Protein AF-T0ZMN1-F1 (afdb_monomer_lite)

pLDDT: mean 83.77, std 23.9, range [29.59, 98.81]

Foldseek 3Di:
DQVVLQVVVVVDVDFFEDADPALVSDALSGAAYALEAAQQFPDVCRRPPRSVVNVVVCVVSNHHYQFEYEAEAPPSPPVCVVRNGPHHYLPNLVVLLVSLVVSVVVPRQEYEYEHHAPRCAWRDLVSLLSNLANDLHYYHTDHNDDDPVSVVSSVVSNDYDVPPDSPDPDDPDDPPPDPPPPDDDDDDDDDDDDDDDDDDDD

Structure (mmCIF, N/CA/C/O backbone):
data_AF-T0ZMN1-F1
#
_entry.id   AF-T0ZMN1-F1
#
loop_
_atom_site.group_P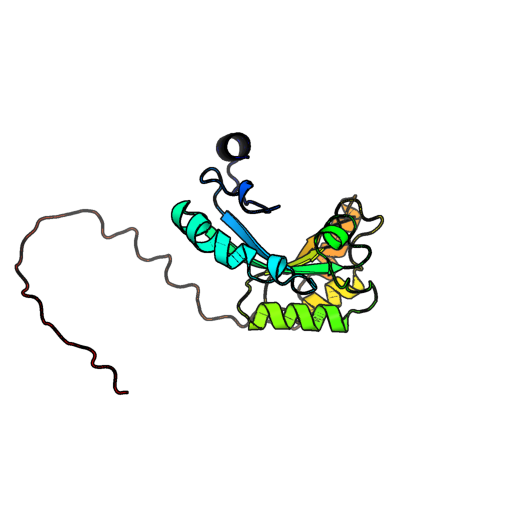DB
_atom_site.id
_atom_site.type_symbol
_atom_site.label_atom_id
_atom_site.label_alt_id
_atom_site.label_comp_id
_atom_site.label_asym_id
_atom_site.label_entity_id
_atom_site.label_seq_id
_atom_site.pdbx_PDB_ins_code
_atom_site.Cartn_x
_atom_site.Cartn_y
_atom_site.Cartn_z
_atom_site.occupancy
_atom_site.B_iso_or_equiv
_atom_site.auth_seq_id
_atom_site.auth_comp_id
_atom_site.auth_asym_id
_atom_site.auth_atom_id
_atom_site.pdbx_PDB_model_num
ATOM 1 N N . MET A 1 1 ? -3.762 19.218 9.896 1.00 72.75 1 MET A N 1
ATOM 2 C CA . MET A 1 1 ? -4.533 17.998 9.563 1.00 72.75 1 MET A CA 1
ATOM 3 C C . MET A 1 1 ? -5.954 18.007 10.117 1.00 72.75 1 MET A C 1
ATOM 5 O O . MET A 1 1 ? -6.873 17.927 9.317 1.00 72.75 1 MET A O 1
ATOM 9 N N . GLY A 1 2 ? -6.172 18.157 11.433 1.00 82.12 2 GLY A N 1
ATOM 10 C CA . GLY A 1 2 ? -7.527 18.085 12.010 1.00 82.12 2 GLY A CA 1
ATOM 11 C C . GLY A 1 2 ? -8.550 19.074 11.436 1.00 82.12 2 GLY A C 1
ATOM 12 O O . GLY A 1 2 ? -9.684 18.686 11.182 1.00 82.12 2 GLY A O 1
ATOM 13 N N . GLU A 1 3 ? -8.146 20.321 11.186 1.00 88.38 3 GLU A N 1
ATOM 14 C CA . GLU A 1 3 ? -9.045 21.329 10.609 1.00 88.38 3 GLU A CA 1
ATOM 15 C C . GLU A 1 3 ? -9.404 21.033 9.149 1.00 88.38 3 GLU A C 1
ATOM 17 O O . GLU A 1 3 ? -10.581 20.936 8.818 1.00 88.38 3 GLU A O 1
ATOM 22 N N . ALA A 1 4 ? -8.403 20.770 8.305 1.00 88.94 4 ALA A N 1
ATOM 23 C CA . ALA A 1 4 ? -8.624 20.399 6.907 1.00 88.94 4 ALA A CA 1
ATOM 24 C C . ALA A 1 4 ? -9.537 19.165 6.767 1.0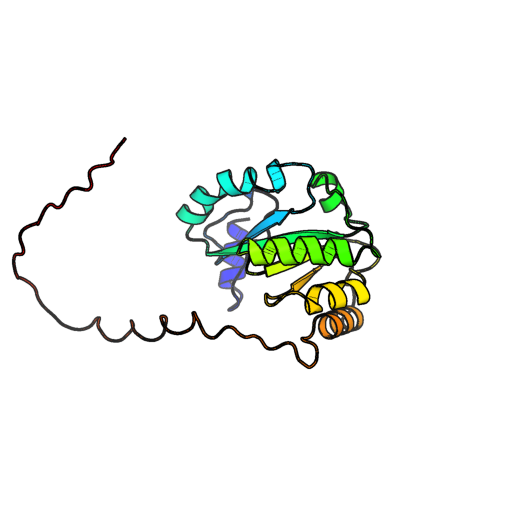0 88.94 4 ALA A C 1
ATOM 26 O O . ALA A 1 4 ? -10.461 19.167 5.958 1.00 88.94 4 ALA A O 1
ATOM 27 N N . ALA A 1 5 ? -9.338 18.133 7.598 1.00 87.75 5 ALA A N 1
ATOM 28 C CA . ALA A 1 5 ? -10.179 16.936 7.582 1.00 87.75 5 ALA A CA 1
ATOM 29 C C . ALA A 1 5 ? -11.651 17.248 7.907 1.00 87.75 5 ALA A C 1
ATOM 31 O O . ALA A 1 5 ? -12.545 16.731 7.236 1.00 87.75 5 ALA A O 1
ATOM 32 N N . ARG A 1 6 ? -11.907 18.124 8.893 1.00 88.50 6 ARG A N 1
ATOM 33 C CA . ARG A 1 6 ? -13.266 18.567 9.246 1.00 88.50 6 ARG A CA 1
ATOM 34 C C . ARG A 1 6 ? -13.918 19.368 8.127 1.00 88.50 6 ARG A C 1
ATOM 36 O O . ARG A 1 6 ? -15.082 19.128 7.829 1.00 88.50 6 ARG A O 1
ATOM 43 N N . GLN A 1 7 ? -13.173 20.279 7.506 1.00 93.00 7 GLN A N 1
ATOM 44 C CA . GLN A 1 7 ? -13.679 21.098 6.404 1.00 93.00 7 GLN A CA 1
ATOM 45 C C . GLN A 1 7 ? -14.053 20.237 5.194 1.00 93.00 7 GLN A C 1
ATOM 47 O O . GLN A 1 7 ? -15.159 20.367 4.681 1.00 93.00 7 GLN A O 1
ATOM 52 N N . ILE A 1 8 ? -13.193 19.290 4.800 1.00 92.06 8 ILE A N 1
ATOM 53 C CA . ILE A 1 8 ? -13.498 18.335 3.722 1.00 92.06 8 ILE A CA 1
ATOM 54 C C . ILE A 1 8 ? -14.741 17.518 4.078 1.00 92.06 8 ILE A C 1
ATOM 56 O O . ILE A 1 8 ? -15.672 17.442 3.284 1.00 92.06 8 ILE A O 1
ATOM 60 N N . ARG A 1 9 ? -14.793 16.958 5.291 1.00 87.94 9 ARG A N 1
ATOM 61 C CA . ARG A 1 9 ? -15.933 16.157 5.757 1.00 87.94 9 ARG A CA 1
ATOM 62 C C . ARG A 1 9 ? -17.254 16.932 5.751 1.00 87.94 9 ARG A C 1
ATOM 64 O O . ARG A 1 9 ? -18.295 16.334 5.513 1.00 87.94 9 ARG A O 1
ATOM 71 N N . ALA A 1 10 ? -17.226 18.231 6.040 1.00 90.75 10 ALA A N 1
ATOM 72 C CA . ALA A 1 10 ? -18.412 19.081 5.986 1.00 90.75 10 ALA A CA 1
ATOM 73 C C . ALA A 1 10 ? -18.810 19.453 4.546 1.00 90.75 10 ALA A C 1
ATOM 75 O O . ALA A 1 10 ? -19.980 19.726 4.292 1.00 90.75 10 ALA A O 1
ATOM 76 N N . ALA A 1 11 ? -17.851 19.468 3.617 1.00 94.62 11 ALA A N 1
ATOM 77 C CA . ALA A 1 11 ? -18.052 19.909 2.240 1.00 94.62 11 ALA A CA 1
ATOM 78 C C . ALA A 1 11 ? -18.493 18.794 1.278 1.00 94.62 11 ALA A C 1
ATOM 80 O O . ALA A 1 11 ? -19.103 19.096 0.253 1.00 94.62 11 ALA A O 1
ATOM 81 N N . VAL A 1 12 ? -18.188 17.522 1.567 1.00 93.12 12 VAL A N 1
ATOM 82 C CA . VAL A 1 12 ? -18.523 16.396 0.679 1.00 93.12 12 VAL A CA 1
ATOM 83 C C . VAL A 1 12 ? -19.288 15.287 1.408 1.00 93.12 12 VAL A C 1
ATOM 85 O O . VAL A 1 12 ? -18.995 14.998 2.565 1.00 93.12 12 VAL A O 1
ATOM 88 N N . PRO A 1 13 ? -20.228 14.595 0.735 1.00 93.25 13 PRO A N 1
ATOM 89 C CA . PRO A 1 13 ? -20.962 13.475 1.330 1.00 93.25 13 PRO A CA 1
ATOM 90 C C . PRO A 1 13 ? -20.130 12.182 1.414 1.00 93.25 13 PRO A C 1
ATOM 92 O O . PRO A 1 13 ? -20.600 11.176 1.944 1.00 93.25 13 PRO A O 1
ATOM 95 N N . LEU A 1 14 ? -18.914 12.177 0.854 1.00 95.06 14 LEU A N 1
ATOM 96 C CA . LEU A 1 14 ? -18.050 11.002 0.780 1.00 95.06 14 LEU A CA 1
ATOM 97 C C . LEU A 1 14 ? -17.254 10.786 2.081 1.00 95.06 14 LEU A C 1
ATOM 99 O O . LEU A 1 14 ? -16.851 11.755 2.731 1.00 95.06 14 LEU A O 1
ATOM 103 N N . PRO A 1 15 ? -16.944 9.528 2.448 1.00 94.00 15 PRO A N 1
ATOM 104 C CA . PRO A 1 15 ? -16.091 9.252 3.595 1.00 94.00 15 PRO A CA 1
ATOM 105 C C . PRO A 1 15 ? -14.666 9.793 3.410 1.00 94.00 15 PRO A C 1
ATOM 107 O O . PRO A 1 15 ? -13.930 9.368 2.526 1.00 94.00 15 PRO A O 1
ATOM 110 N N . THR A 1 16 ? -14.235 10.686 4.299 1.00 94.31 16 THR A N 1
ATOM 111 C CA . THR A 1 16 ? -12.821 11.067 4.438 1.00 94.31 16 THR A CA 1
ATOM 112 C C . THR A 1 16 ? -12.000 9.958 5.105 1.00 94.31 16 THR A C 1
ATOM 114 O O . THR A 1 16 ? -12.299 9.566 6.240 1.00 94.31 16 THR A O 1
ATOM 117 N N . ILE A 1 17 ? -10.938 9.506 4.434 1.00 95.62 17 ILE A N 1
ATOM 118 C CA . ILE A 1 17 ? -10.006 8.470 4.903 1.00 95.62 17 ILE A CA 1
ATOM 119 C C . ILE A 1 17 ? -8.604 9.078 5.024 1.00 95.62 17 ILE A C 1
ATOM 121 O O . ILE A 1 17 ? -8.134 9.748 4.107 1.00 95.62 17 ILE A O 1
ATOM 125 N N . ILE A 1 18 ? -7.923 8.845 6.146 1.00 95.56 18 ILE A N 1
ATOM 126 C CA . ILE A 1 18 ? -6.537 9.283 6.352 1.00 95.56 18 ILE A CA 1
ATOM 127 C C . ILE A 1 18 ? -5.584 8.308 5.647 1.00 95.56 18 ILE A C 1
ATOM 129 O O . ILE A 1 18 ? -5.594 7.116 5.957 1.00 95.56 18 ILE A O 1
ATOM 133 N N . PHE A 1 19 ? -4.725 8.828 4.766 1.00 94.50 19 PHE A N 1
ATOM 134 C CA . PHE A 1 19 ? -3.501 8.164 4.304 1.00 94.50 19 PHE A CA 1
ATOM 135 C C . PHE A 1 19 ? -2.334 8.672 5.172 1.00 94.50 19 PHE A C 1
ATOM 137 O O . PHE A 1 19 ? -1.930 9.827 5.024 1.00 94.50 19 PHE A O 1
ATOM 144 N N . PRO A 1 20 ? -1.877 7.897 6.173 1.00 89.00 20 PRO A N 1
ATOM 145 C CA . PRO A 1 20 ? -1.023 8.431 7.227 1.00 89.00 20 PRO A CA 1
ATOM 146 C C . PRO A 1 20 ? 0.449 8.528 6.813 1.00 89.00 20 PRO A C 1
ATOM 148 O O . PRO A 1 20 ? 1.053 7.547 6.396 1.00 89.00 20 PRO A O 1
ATOM 151 N N . GLU A 1 21 ? 1.060 9.683 7.077 1.00 75.12 21 GLU A N 1
ATOM 152 C CA . GLU A 1 21 ? 2.520 9.887 7.012 1.00 75.12 21 GLU A CA 1
ATOM 153 C C . GLU A 1 21 ? 3.214 9.619 8.368 1.00 75.12 21 GLU A C 1
ATOM 155 O O . GLU A 1 21 ? 4.436 9.649 8.483 1.00 75.12 21 GLU A O 1
ATOM 160 N N . GLY A 1 22 ? 2.433 9.374 9.427 1.00 72.50 22 GLY A N 1
ATOM 161 C CA . GLY A 1 22 ? 2.907 9.174 10.800 1.00 72.50 22 GLY A CA 1
ATOM 162 C C . GLY A 1 22 ? 1.822 9.462 11.842 1.00 72.50 22 GLY A C 1
ATOM 163 O O . GLY A 1 22 ? 0.713 9.883 11.506 1.00 72.50 22 GLY A O 1
ATOM 164 N N . SER A 1 23 ? 2.119 9.270 13.131 1.00 67.44 23 SER A N 1
ATOM 165 C CA . SER A 1 23 ? 1.132 9.412 14.221 1.00 67.44 23 SER A CA 1
ATOM 166 C C . SER A 1 23 ? 0.532 10.820 14.349 1.00 67.44 23 SER A C 1
ATOM 168 O O . SER A 1 23 ? -0.621 10.949 14.757 1.00 67.44 23 SER A O 1
ATOM 170 N N . GLY A 1 24 ? 1.265 11.866 13.951 1.00 76.25 24 GLY A N 1
ATOM 171 C CA . GLY A 1 24 ? 0.787 13.256 13.954 1.00 76.25 24 GLY A CA 1
ATOM 172 C C . GLY A 1 24 ? -0.323 13.559 12.937 1.00 76.25 24 GLY A C 1
ATOM 173 O O . GLY A 1 24 ? -0.963 14.604 13.023 1.00 76.25 24 GLY A O 1
ATOM 174 N N . SER A 1 25 ? -0.580 12.649 11.990 1.00 83.06 25 SER A N 1
ATOM 175 C CA . SER A 1 25 ? -1.651 12.792 10.992 1.00 83.06 25 SER A CA 1
ATOM 176 C C . SER A 1 25 ? -3.032 12.344 11.497 1.00 83.06 25 SER A C 1
ATOM 178 O O . SER A 1 25 ?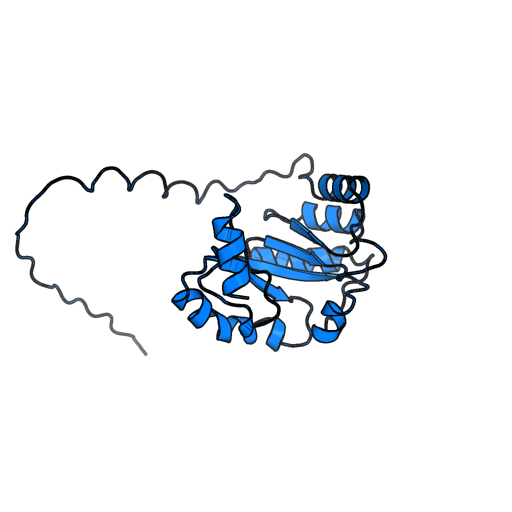 -4.045 12.657 10.871 1.00 83.06 25 SER A O 1
ATOM 180 N N . LEU A 1 26 ? -3.097 11.648 12.639 1.00 92.12 26 LEU A N 1
ATOM 181 C CA . LEU A 1 26 ? -4.339 11.092 13.177 1.00 92.12 26 LEU A CA 1
ATOM 182 C C . LEU A 1 26 ? -5.244 12.180 13.770 1.00 92.12 26 LEU A C 1
ATOM 184 O O . LEU A 1 26 ? -4.808 13.042 14.532 1.00 92.12 26 LEU A O 1
ATOM 188 N N . THR A 1 27 ? -6.537 12.120 13.458 1.00 93.00 27 THR A N 1
ATOM 189 C CA . THR A 1 27 ? -7.532 13.082 13.945 1.00 93.00 27 THR A CA 1
ATOM 190 C C . THR A 1 27 ? -8.923 12.459 13.996 1.00 93.00 27 THR A C 1
ATOM 192 O O . THR A 1 27 ? -9.254 11.638 13.152 1.00 93.00 27 THR A O 1
ATOM 195 N N . SER A 1 28 ? -9.768 12.888 14.936 1.00 92.44 28 SER A N 1
ATOM 196 C CA . SER A 1 28 ? -11.198 12.535 14.974 1.00 92.44 28 SER A CA 1
ATOM 197 C C . SER A 1 28 ? -12.035 13.239 13.892 1.00 92.44 28 SER A C 1
ATOM 199 O O . SER A 1 28 ? -13.241 13.029 13.803 1.00 92.44 28 SER A O 1
ATOM 201 N N . GLY A 1 29 ? -11.419 14.100 13.071 1.00 92.19 29 GLY A N 1
ATOM 202 C CA . GLY A 1 29 ? -12.082 14.781 11.956 1.00 92.19 29 GLY A CA 1
ATOM 203 C C . GLY A 1 29 ? -12.347 13.903 10.726 1.00 92.19 29 GLY A C 1
ATOM 204 O O . GLY A 1 29 ? -13.052 14.352 9.826 1.00 92.19 29 GLY A O 1
ATOM 205 N N . ALA A 1 30 ? -11.805 12.683 10.673 1.00 94.00 30 ALA A N 1
ATOM 206 C CA . ALA A 1 30 ? -11.979 11.734 9.570 1.00 94.00 30 ALA A CA 1
ATOM 207 C C . ALA A 1 30 ? -12.819 10.516 9.992 1.00 94.00 30 ALA A C 1
ATOM 209 O O . ALA A 1 30 ? -13.019 10.281 11.181 1.00 94.00 30 ALA A O 1
ATOM 210 N N . HIS A 1 31 ? -13.303 9.738 9.019 1.00 95.56 31 HIS A N 1
ATOM 211 C CA . HIS A 1 31 ? -14.103 8.534 9.281 1.00 95.56 31 HIS A CA 1
ATOM 212 C C . HIS A 1 31 ? -13.224 7.298 9.502 1.00 95.56 31 HIS A C 1
ATOM 214 O O . HIS A 1 31 ? -13.506 6.473 10.368 1.00 95.56 31 HIS A O 1
ATOM 220 N N . ALA A 1 32 ? -12.142 7.184 8.731 1.00 96.88 32 ALA A N 1
ATOM 221 C CA . ALA A 1 32 ? -11.281 6.011 8.728 1.00 96.88 32 ALA A CA 1
ATOM 222 C C . ALA A 1 32 ? -9.802 6.382 8.572 1.00 96.88 32 ALA A C 1
ATOM 224 O O . ALA A 1 32 ? -9.449 7.506 8.202 1.00 96.88 32 ALA A O 1
ATOM 225 N N . VAL A 1 33 ? -8.933 5.409 8.824 1.00 97.38 33 VAL A N 1
ATOM 226 C CA . VAL A 1 33 ? -7.498 5.475 8.549 1.00 97.38 33 VAL A CA 1
ATOM 227 C C . VAL A 1 33 ? -7.066 4.225 7.797 1.00 97.38 33 VAL A C 1
ATOM 229 O O . VAL A 1 33 ? -7.444 3.110 8.160 1.00 97.38 33 VAL A O 1
ATOM 232 N N . LEU A 1 34 ? -6.241 4.404 6.768 1.00 97.50 34 LEU A N 1
ATOM 233 C CA . LEU A 1 34 ? -5.517 3.301 6.149 1.00 97.50 34 LEU A CA 1
ATOM 234 C C . LEU A 1 34 ? -4.476 2.805 7.155 1.00 97.50 34 LEU A C 1
ATOM 236 O O . LEU A 1 34 ? -3.448 3.438 7.395 1.00 97.50 34 LEU A O 1
ATOM 240 N N . PHE A 1 35 ? -4.788 1.691 7.810 1.00 97.62 35 PHE A N 1
ATOM 241 C CA . PHE A 1 35 ? -3.966 1.091 8.850 1.00 97.62 35 PHE A CA 1
ATOM 242 C C . PHE A 1 35 ? -2.949 0.157 8.189 1.00 97.62 35 PHE A C 1
ATOM 244 O O . PHE A 1 35 ? -3.107 -1.064 8.157 1.00 97.62 35 PHE A O 1
ATOM 251 N N . MET A 1 36 ? -1.953 0.787 7.566 1.00 97.25 36 MET A N 1
ATOM 252 C CA . MET A 1 36 ? -1.030 0.149 6.630 1.00 97.25 36 MET A CA 1
ATOM 253 C C . MET A 1 36 ? 0.174 -0.487 7.327 1.00 97.25 36 MET A C 1
ATOM 255 O O . MET A 1 36 ? 0.673 0.040 8.323 1.00 97.25 36 MET A O 1
ATOM 259 N N . SER A 1 37 ? 0.692 -1.568 6.747 1.00 98.19 37 SER A N 1
ATOM 260 C CA . SER A 1 37 ? 2.012 -2.138 7.040 1.00 98.19 37 SER A CA 1
ATOM 261 C C . SER A 1 37 ? 2.861 -2.111 5.770 1.00 98.19 37 SER A C 1
ATOM 263 O O . SER A 1 37 ? 2.429 -2.651 4.753 1.00 98.19 37 SER A O 1
ATOM 265 N N . MET A 1 38 ? 4.039 -1.475 5.804 1.00 98.31 38 MET A N 1
ATOM 266 C CA . MET A 1 38 ? 4.968 -1.490 4.667 1.00 98.31 38 MET A CA 1
ATOM 267 C C . MET A 1 38 ? 5.729 -2.818 4.663 1.00 98.31 38 MET A C 1
ATOM 269 O O . MET A 1 38 ? 6.729 -2.967 5.364 1.00 98.31 38 MET A O 1
ATOM 273 N N . LEU A 1 39 ? 5.228 -3.795 3.911 1.00 98.62 39 LEU A N 1
ATOM 274 C CA . LEU A 1 39 ? 5.621 -5.202 4.052 1.00 98.62 39 LEU A CA 1
ATOM 275 C C . LEU A 1 39 ? 7.054 -5.484 3.594 1.00 98.62 39 LEU A C 1
ATOM 277 O O . LEU A 1 39 ? 7.706 -6.371 4.137 1.00 98.62 39 LEU A O 1
ATOM 281 N N . ASN A 1 40 ? 7.550 -4.714 2.627 1.00 98.50 40 ASN A N 1
ATOM 282 C CA . ASN A 1 40 ? 8.919 -4.806 2.130 1.00 98.50 40 ASN A CA 1
ATOM 283 C C . ASN A 1 40 ? 9.851 -3.742 2.730 1.00 98.50 40 ASN A C 1
ATOM 285 O O . ASN A 1 40 ? 10.883 -3.428 2.148 1.00 98.50 40 ASN A O 1
ATOM 289 N N . SER A 1 41 ? 9.515 -3.161 3.884 1.00 98.50 41 SER A N 1
ATOM 290 C CA . SER A 1 41 ? 10.445 -2.292 4.613 1.00 98.50 41 SER A CA 1
ATOM 291 C C . SER A 1 41 ? 11.485 -3.114 5.372 1.00 98.50 41 SER A C 1
ATOM 293 O O . SER A 1 41 ? 11.150 -4.085 6.051 1.00 98.50 41 SER A O 1
ATOM 295 N N . ARG A 1 42 ? 12.746 -2.670 5.352 1.00 98.25 42 ARG A N 1
ATOM 296 C CA . ARG A 1 42 ? 13.791 -3.187 6.255 1.00 98.25 42 ARG A CA 1
ATOM 297 C C . ARG A 1 42 ? 13.668 -2.629 7.677 1.00 98.25 42 ARG A C 1
ATOM 299 O O . ARG A 1 42 ? 14.298 -3.131 8.607 1.00 98.25 42 ARG A O 1
ATOM 306 N N . ASN A 1 43 ? 12.822 -1.620 7.870 1.00 97.44 43 ASN A N 1
ATOM 307 C CA . ASN A 1 43 ? 12.607 -0.958 9.141 1.00 97.44 43 ASN A CA 1
ATOM 308 C C . ASN A 1 43 ? 11.338 -1.491 9.826 1.00 97.44 43 ASN A C 1
ATOM 310 O O . ASN A 1 43 ? 10.208 -1.150 9.471 1.00 97.44 43 ASN A O 1
ATOM 314 N N . LEU A 1 44 ? 11.509 -2.262 10.908 1.00 97.75 44 LEU A N 1
ATOM 315 C CA . LEU A 1 44 ? 10.392 -2.768 11.727 1.00 97.75 44 LEU A CA 1
ATOM 316 C C . LEU A 1 44 ? 9.482 -1.656 12.290 1.00 97.75 44 LEU A C 1
ATOM 318 O O . LEU A 1 44 ? 8.335 -1.915 12.664 1.00 97.75 44 LEU A O 1
ATOM 322 N N . GLY A 1 45 ? 9.992 -0.423 12.360 1.00 96.06 45 GLY A N 1
ATOM 323 C CA . GLY A 1 45 ? 9.240 0.806 12.598 1.00 96.06 45 GLY A CA 1
ATOM 324 C C . GLY A 1 45 ? 8.027 0.952 11.687 1.00 96.06 45 GLY A C 1
ATOM 325 O O . GLY A 1 45 ? 6.947 1.282 12.175 1.00 96.06 45 GLY A O 1
ATOM 326 N N . LEU A 1 46 ? 8.202 0.664 10.400 1.00 96.06 46 LEU A N 1
ATOM 327 C CA . LEU A 1 46 ? 7.206 0.835 9.343 1.00 96.06 46 LEU A CA 1
ATOM 328 C C . LEU A 1 46 ? 6.458 -0.457 9.012 1.00 96.06 46 LEU A C 1
ATOM 330 O O . LEU A 1 46 ? 5.360 -0.402 8.459 1.00 96.06 46 LEU A O 1
ATOM 334 N N . VAL A 1 47 ? 7.008 -1.606 9.408 1.00 97.94 47 VAL A N 1
ATOM 335 C CA . VAL A 1 47 ? 6.307 -2.891 9.323 1.00 97.94 47 VAL A CA 1
ATOM 336 C C . VAL A 1 47 ? 5.236 -2.999 10.416 1.00 97.94 47 VAL A C 1
ATOM 338 O O . VAL A 1 47 ? 4.092 -3.331 10.112 1.00 97.94 47 VAL A O 1
ATOM 341 N N . ILE A 1 48 ? 5.569 -2.728 11.689 1.00 97.62 48 ILE A N 1
ATOM 342 C CA . ILE A 1 48 ? 4.621 -2.984 12.796 1.00 97.62 48 ILE A CA 1
ATOM 343 C C . ILE A 1 48 ? 4.742 -2.079 14.031 1.00 97.62 48 ILE A C 1
ATOM 345 O O . ILE A 1 48 ? 3.758 -1.875 14.748 1.00 97.62 48 ILE A O 1
ATOM 349 N N . ARG A 1 49 ? 5.923 -1.530 14.345 1.00 97.00 49 ARG A N 1
ATOM 350 C CA . ARG A 1 49 ? 6.119 -0.834 15.634 1.00 97.00 49 ARG A CA 1
ATOM 351 C C . ARG A 1 49 ? 5.359 0.494 15.701 1.00 97.00 49 ARG A C 1
ATOM 353 O O . ARG A 1 49 ? 4.830 0.829 16.762 1.00 97.00 49 ARG A O 1
ATOM 360 N N . THR A 1 50 ? 5.275 1.246 14.603 1.00 95.12 50 THR A N 1
ATOM 361 C CA . THR A 1 50 ? 4.497 2.500 14.557 1.00 95.12 50 THR A CA 1
ATOM 362 C C . THR A 1 50 ? 3.003 2.219 14.651 1.00 95.12 50 THR A C 1
ATOM 364 O O . THR A 1 50 ? 2.291 2.898 15.387 1.00 95.12 50 THR A O 1
ATOM 367 N N . GLN A 1 51 ? 2.540 1.164 13.989 1.00 96.00 51 GLN A N 1
ATOM 368 C CA . GLN A 1 51 ? 1.161 0.692 13.998 1.00 96.00 51 GLN A CA 1
ATOM 369 C C . GLN A 1 51 ? 0.747 0.298 15.417 1.00 96.00 51 GLN A C 1
ATOM 371 O O . GLN A 1 51 ? -0.275 0.769 15.915 1.00 96.00 51 GLN A O 1
ATOM 376 N N . ALA A 1 52 ? 1.583 -0.475 16.117 1.00 96.94 52 ALA A N 1
ATOM 377 C CA . ALA A 1 52 ? 1.353 -0.850 17.510 1.00 96.94 52 ALA A CA 1
ATOM 378 C C . ALA A 1 52 ? 1.225 0.378 18.432 1.00 96.94 52 ALA A C 1
ATOM 380 O O . ALA A 1 52 ? 0.345 0.421 19.291 1.00 96.94 52 ALA A O 1
ATOM 381 N N . ARG A 1 53 ? 2.056 1.411 18.224 1.00 94.94 53 ARG A N 1
ATOM 382 C CA . ARG A 1 53 ? 1.973 2.684 18.966 1.00 94.94 53 ARG A CA 1
ATOM 383 C C . ARG A 1 53 ? 0.727 3.499 18.602 1.00 94.94 53 ARG A C 1
ATOM 385 O O . ARG A 1 53 ? 0.151 4.153 19.469 1.00 94.94 53 ARG A O 1
ATOM 392 N N . ALA A 1 54 ? 0.307 3.467 17.339 1.00 95.06 54 ALA A N 1
ATOM 393 C CA . ALA A 1 54 ? -0.845 4.206 16.836 1.00 95.06 54 ALA A CA 1
ATOM 394 C C . ALA A 1 54 ? -2.187 3.558 17.214 1.00 95.06 54 ALA A C 1
ATOM 396 O O . ALA A 1 54 ? -3.161 4.277 17.424 1.00 95.06 54 ALA A O 1
ATOM 397 N N . ALA A 1 55 ? -2.260 2.230 17.351 1.00 96.75 55 ALA A N 1
ATOM 398 C CA . ALA A 1 55 ? -3.513 1.502 17.569 1.00 96.75 55 ALA A CA 1
ATOM 399 C C . ALA A 1 55 ? -4.355 2.018 18.761 1.00 96.75 55 ALA A C 1
ATOM 401 O O . ALA A 1 55 ? -5.555 2.247 18.578 1.00 96.75 55 ALA A O 1
ATOM 402 N N . PRO A 1 56 ? -3.788 2.300 19.957 1.00 96.62 56 PRO A N 1
ATOM 403 C CA . PRO A 1 56 ? -4.559 2.896 21.049 1.00 96.62 56 PRO A CA 1
ATOM 404 C C . PRO A 1 56 ? -5.099 4.291 20.713 1.00 96.62 56 PRO A C 1
ATOM 406 O O . PRO A 1 56 ? -6.191 4.643 21.150 1.00 96.62 56 PRO A O 1
ATOM 409 N N . VAL A 1 57 ? -4.349 5.090 19.944 1.00 95.75 57 VAL A N 1
ATOM 410 C CA . VAL A 1 57 ? -4.767 6.430 19.501 1.00 95.75 57 VAL A CA 1
ATOM 411 C C . VAL A 1 57 ? -5.926 6.317 18.514 1.00 95.75 57 VAL A C 1
ATOM 413 O O . VAL A 1 57 ? -6.953 6.950 18.728 1.00 95.75 57 VAL A O 1
ATOM 416 N N . VAL A 1 58 ? -5.796 5.464 17.492 1.00 96.56 58 VAL A N 1
ATOM 417 C CA . VAL A 1 58 ? -6.848 5.176 16.498 1.00 96.56 58 VAL A CA 1
ATOM 418 C C . VAL A 1 58 ? -8.148 4.777 17.196 1.00 96.56 58 VAL A C 1
ATOM 420 O O . VAL A 1 58 ? -9.194 5.368 16.935 1.00 96.56 58 VAL A O 1
ATOM 423 N N . ARG A 1 59 ? -8.065 3.860 18.171 1.00 96.81 59 ARG A N 1
ATOM 424 C CA . ARG A 1 59 ? -9.223 3.424 18.962 1.00 96.81 59 ARG A CA 1
ATOM 425 C C . ARG A 1 59 ? -9.847 4.557 19.779 1.00 96.81 59 ARG A C 1
ATOM 427 O O . ARG A 1 59 ? -11.066 4.672 19.800 1.00 96.81 59 ARG A O 1
ATOM 434 N N . ARG A 1 60 ? -9.040 5.388 20.451 1.00 97.06 60 ARG A N 1
ATOM 435 C CA . ARG A 1 60 ? -9.550 6.536 21.228 1.00 97.06 60 ARG A CA 1
ATOM 436 C C . ARG A 1 60 ? -10.216 7.592 20.349 1.00 97.06 60 ARG A C 1
ATOM 438 O O . ARG A 1 60 ? -11.168 8.219 20.793 1.00 97.06 60 ARG A O 1
ATOM 445 N N . LEU A 1 61 ? -9.711 7.795 19.134 1.00 95.75 61 LEU A N 1
ATOM 446 C CA . LEU A 1 61 ? -10.265 8.756 18.180 1.00 95.75 61 LEU A CA 1
ATOM 447 C C . LEU A 1 61 ? -11.526 8.247 17.468 1.00 95.75 61 LEU A C 1
ATOM 449 O O . LEU A 1 61 ? -12.157 9.030 16.765 1.00 95.75 61 LEU A O 1
ATOM 453 N N . GLY A 1 62 ? -11.893 6.971 17.638 1.00 96.44 62 GLY A N 1
ATOM 454 C CA . GLY A 1 62 ? -13.058 6.378 16.978 1.00 96.44 62 GLY A CA 1
ATOM 455 C C . GLY A 1 62 ? -12.893 6.213 15.465 1.00 96.44 62 GLY A C 1
ATOM 456 O O . GLY A 1 62 ? -13.889 6.135 14.756 1.00 96.44 62 GLY A O 1
ATOM 457 N N . LEU A 1 63 ? -11.651 6.179 14.971 1.00 96.94 63 LEU A N 1
ATOM 458 C CA . LEU A 1 63 ? -11.353 5.975 13.555 1.00 96.94 63 LEU A CA 1
ATOM 459 C C . LEU A 1 63 ? -11.557 4.506 13.172 1.00 96.94 63 LEU A C 1
ATOM 461 O O . LEU A 1 63 ? -11.039 3.624 13.860 1.00 96.94 63 LEU A O 1
ATOM 465 N N . GLU A 1 64 ? -12.237 4.237 12.054 1.00 97.88 64 GLU A N 1
ATOM 466 C CA . GLU A 1 64 ? -12.268 2.893 11.465 1.00 97.88 64 GLU A CA 1
ATOM 467 C C . GLU A 1 64 ? -10.874 2.532 10.912 1.00 97.88 64 GLU A C 1
ATOM 469 O O . GLU A 1 64 ? -10.368 3.228 10.026 1.00 97.88 64 GLU A O 1
ATOM 474 N N . PRO A 1 65 ? -10.223 1.457 11.393 1.00 97.81 65 PRO A N 1
ATOM 475 C CA . PRO A 1 65 ? -8.986 0.983 10.794 1.00 97.81 65 PRO A CA 1
ATOM 476 C C . PRO A 1 65 ? -9.284 0.140 9.546 1.00 97.81 65 PRO A C 1
ATOM 478 O O . PRO A 1 65 ? -9.966 -0.885 9.610 1.00 97.81 65 PRO A O 1
ATOM 481 N N . ILE A 1 66 ? -8.709 0.532 8.411 1.00 98.38 66 ILE A N 1
ATOM 482 C CA . ILE A 1 66 ? -8.730 -0.242 7.167 1.00 98.38 66 ILE A CA 1
ATOM 483 C C . ILE A 1 66 ? -7.389 -0.991 7.062 1.00 98.38 66 ILE A C 1
ATOM 485 O O . ILE A 1 66 ? -6.388 -0.363 6.715 1.00 98.38 66 ILE A O 1
ATOM 489 N N . PRO A 1 67 ? -7.321 -2.294 7.411 1.00 98.38 67 PRO A N 1
ATOM 490 C CA . PRO A 1 67 ? -6.062 -3.037 7.441 1.00 98.38 67 PRO A CA 1
ATOM 491 C C . PRO A 1 6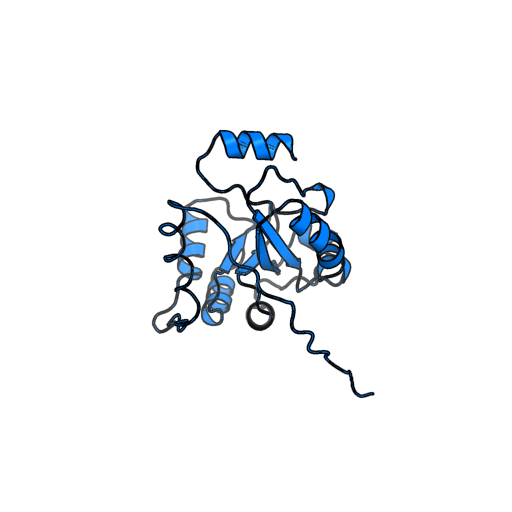7 ? -5.561 -3.295 6.018 1.00 98.38 67 PRO A C 1
ATOM 493 O O . PRO A 1 67 ? -6.285 -3.878 5.207 1.00 98.38 67 PRO A O 1
ATOM 496 N N . MET A 1 68 ? -4.332 -2.866 5.729 1.00 98.69 68 MET A N 1
ATOM 497 C CA . MET A 1 68 ? -3.800 -2.825 4.367 1.00 98.69 68 MET A CA 1
ATOM 498 C C . MET A 1 68 ? -2.323 -3.231 4.309 1.00 98.69 68 MET A C 1
ATOM 500 O O . MET A 1 68 ? -1.492 -2.692 5.042 1.00 98.69 68 MET A O 1
ATOM 504 N N . GLY A 1 69 ? -1.994 -4.138 3.392 1.00 98.75 69 GLY A N 1
ATOM 505 C CA . GLY A 1 69 ? -0.613 -4.412 3.003 1.00 98.75 69 GLY A CA 1
ATOM 506 C C . GLY A 1 69 ? -0.141 -3.351 2.020 1.00 98.75 69 GLY A C 1
ATOM 507 O O . GLY A 1 69 ? -0.792 -3.136 1.002 1.00 98.75 69 GLY A O 1
ATOM 508 N N . TYR A 1 70 ? 0.963 -2.674 2.319 1.00 98.56 70 TYR A N 1
ATOM 509 C CA . TYR A 1 70 ? 1.541 -1.625 1.482 1.00 98.56 70 TYR A CA 1
ATOM 510 C C . TYR A 1 70 ? 2.882 -2.106 0.930 1.00 98.56 70 TYR A C 1
ATOM 512 O O . TYR A 1 70 ? 3.792 -2.423 1.700 1.00 98.56 70 TYR A O 1
ATOM 520 N N . LEU A 1 71 ? 2.988 -2.206 -0.394 1.00 98.62 71 LEU A N 1
ATOM 521 C CA . LEU A 1 71 ? 4.159 -2.737 -1.081 1.00 98.62 71 LEU A CA 1
ATOM 522 C C . LEU A 1 71 ? 4.750 -1.679 -2.008 1.00 98.62 71 LEU A C 1
ATOM 524 O O . LEU A 1 71 ? 4.080 -1.209 -2.929 1.00 98.62 71 LEU A O 1
ATOM 528 N N . VAL A 1 72 ? 6.014 -1.326 -1.777 1.00 98.75 72 VAL A N 1
ATOM 529 C CA . VAL A 1 72 ? 6.706 -0.310 -2.577 1.00 98.75 72 VAL A CA 1
ATOM 530 C C . VAL A 1 72 ? 7.429 -0.968 -3.752 1.00 98.75 72 VAL A C 1
ATOM 532 O O . VAL A 1 72 ? 8.335 -1.785 -3.567 1.00 98.75 72 VAL A O 1
ATOM 535 N N . ILE A 1 73 ? 7.023 -0.590 -4.957 1.00 98.75 73 ILE A N 1
ATOM 536 C CA . ILE A 1 73 ? 7.537 -1.041 -6.248 1.00 98.75 73 ILE A CA 1
ATOM 537 C C . ILE A 1 73 ? 8.518 0.001 -6.784 1.00 98.75 73 ILE A C 1
ATOM 539 O O . ILE A 1 73 ? 8.285 1.206 -6.675 1.00 98.75 73 ILE A O 1
ATOM 543 N N . ALA A 1 74 ? 9.610 -0.446 -7.402 1.00 98.44 74 ALA A N 1
ATOM 544 C CA . ALA A 1 74 ? 10.583 0.443 -8.020 1.00 98.44 74 ALA A CA 1
ATOM 545 C C . ALA A 1 74 ? 9.917 1.393 -9.051 1.00 98.44 74 ALA A C 1
ATOM 547 O O . ALA A 1 74 ? 9.108 0.956 -9.883 1.00 98.44 74 ALA A O 1
ATOM 548 N N . PRO A 1 75 ? 10.265 2.694 -9.040 1.00 98.12 75 PRO A N 1
ATOM 549 C CA . PRO A 1 75 ? 11.409 3.292 -8.339 1.00 98.12 75 PRO A CA 1
ATOM 550 C C . PRO A 1 75 ? 11.168 3.649 -6.865 1.00 98.12 75 PRO A C 1
ATOM 552 O O . PRO A 1 75 ? 12.114 4.032 -6.187 1.00 98.12 75 PRO A O 1
ATOM 555 N N . GLY A 1 76 ? 9.935 3.564 -6.359 1.00 96.06 76 GLY A N 1
ATOM 556 C CA . GLY A 1 76 ? 9.567 3.821 -4.962 1.00 96.06 76 GLY A CA 1
ATOM 557 C C . GLY A 1 76 ? 9.668 5.281 -4.517 1.00 96.06 76 GLY A C 1
ATOM 558 O O . GLY A 1 76 ? 8.981 5.687 -3.582 1.00 96.06 76 GLY A O 1
ATOM 559 N N . MET A 1 77 ? 10.471 6.098 -5.203 1.00 97.94 77 MET A N 1
ATOM 560 C CA . MET A 1 77 ? 10.658 7.525 -4.943 1.00 97.94 77 MET A CA 1
ATOM 561 C C . MET A 1 77 ? 10.942 7.793 -3.451 1.00 97.94 77 MET A C 1
ATOM 563 O O . MET A 1 77 ? 11.505 6.961 -2.735 1.00 97.94 77 MET A O 1
ATOM 567 N N . ARG A 1 78 ? 10.506 8.954 -2.951 1.00 96.25 78 ARG A N 1
ATOM 568 C CA . ARG A 1 78 ? 10.712 9.370 -1.562 1.00 96.25 78 ARG A CA 1
ATOM 569 C C . ARG A 1 78 ? 10.161 8.375 -0.536 1.00 96.25 78 ARG A C 1
ATOM 571 O O . ARG A 1 78 ? 10.765 8.213 0.521 1.00 96.25 78 ARG A O 1
ATOM 578 N N . VAL A 1 79 ? 9.030 7.719 -0.818 1.00 95.25 79 VAL A N 1
ATOM 579 C CA . VAL A 1 79 ? 8.437 6.747 0.118 1.00 95.25 79 VAL A CA 1
ATOM 580 C C . VAL A 1 79 ? 9.283 5.480 0.226 1.00 95.25 79 VAL A C 1
ATOM 582 O O . VAL A 1 79 ? 9.407 4.945 1.322 1.00 95.25 79 VAL A O 1
ATOM 585 N N . GLY A 1 80 ? 9.939 5.050 -0.856 1.00 96.88 80 GLY A N 1
ATOM 586 C CA . GLY A 1 80 ? 10.921 3.966 -0.815 1.00 96.88 80 GLY A CA 1
ATOM 587 C C . GLY A 1 80 ? 12.154 4.321 0.017 1.00 96.88 80 GLY A C 1
ATOM 588 O O . GLY A 1 80 ? 12.595 3.519 0.838 1.00 96.88 80 GLY A O 1
ATOM 589 N N . GLU A 1 81 ? 12.664 5.546 -0.135 1.00 96.81 81 GLU A N 1
ATOM 590 C CA . GLU A 1 81 ? 13.832 6.037 0.609 1.00 96.81 81 GLU A CA 1
ATOM 591 C C . GLU A 1 81 ? 13.564 6.187 2.112 1.00 96.81 81 GLU A C 1
ATOM 593 O O . GLU A 1 81 ? 14.277 5.597 2.919 1.00 96.81 81 GLU A O 1
ATOM 598 N N . VAL A 1 82 ? 12.527 6.948 2.504 1.00 95.06 82 VAL A N 1
ATOM 599 C CA . VAL A 1 82 ? 12.109 7.070 3.922 1.00 95.06 82 VAL A CA 1
ATOM 600 C C . VAL A 1 82 ? 11.728 5.710 4.477 1.00 95.06 82 VAL A C 1
ATOM 602 O O . VAL A 1 82 ? 11.968 5.414 5.644 1.00 95.06 82 VAL A O 1
ATOM 605 N N . GLY A 1 83 ? 11.100 4.905 3.622 1.00 95.12 83 GLY A N 1
ATOM 606 C CA . GLY A 1 83 ? 10.592 3.591 3.942 1.00 95.12 83 GLY A CA 1
ATOM 607 C C . GLY A 1 83 ? 11.669 2.563 4.251 1.00 95.12 83 GLY A C 1
ATOM 608 O O . GLY A 1 83 ? 11.340 1.482 4.736 1.00 95.12 83 GLY A O 1
ATOM 609 N N . GLU A 1 84 ? 12.930 2.856 3.919 1.00 97.81 84 GLU A N 1
ATOM 610 C CA . GLU A 1 84 ? 14.005 1.866 3.834 1.00 97.81 84 GLU A CA 1
ATOM 611 C C . GLU A 1 84 ? 13.550 0.614 3.063 1.00 97.81 84 GLU A C 1
ATOM 613 O O . GLU A 1 84 ? 13.899 -0.522 3.410 1.00 97.81 84 GLU A O 1
ATOM 618 N N . ALA A 1 85 ? 12.725 0.826 2.033 1.00 98.06 85 ALA A N 1
ATOM 619 C CA . ALA A 1 85 ? 12.071 -0.242 1.306 1.00 98.06 85 ALA A CA 1
ATOM 620 C C . ALA A 1 85 ? 13.118 -1.074 0.565 1.00 98.06 85 ALA A C 1
ATOM 622 O O . ALA A 1 85 ? 13.959 -0.554 -0.170 1.00 98.06 85 ALA A O 1
ATOM 623 N N . ASP A 1 86 ? 13.053 -2.380 0.766 1.00 98.50 86 ASP A N 1
ATOM 624 C CA . ASP A 1 86 ? 13.625 -3.355 -0.141 1.00 98.50 86 ASP A CA 1
ATOM 625 C C . ASP A 1 86 ? 12.687 -3.440 -1.353 1.00 98.50 86 ASP A C 1
ATOM 627 O O . ASP A 1 86 ? 11.715 -4.200 -1.378 1.00 98.50 86 ASP A O 1
ATOM 631 N N . LEU A 1 87 ? 12.894 -2.512 -2.293 1.00 98.56 87 LEU A N 1
ATOM 632 C CA . LEU A 1 87 ? 12.000 -2.279 -3.423 1.00 98.56 87 LEU A CA 1
ATOM 633 C C . LEU A 1 87 ? 11.765 -3.572 -4.202 1.00 98.56 87 LEU A C 1
ATOM 635 O O . LEU A 1 87 ? 12.706 -4.289 -4.542 1.00 98.56 87 LEU A O 1
ATOM 639 N N . VAL A 1 88 ? 10.501 -3.827 -4.538 1.00 98.75 88 VAL A N 1
ATOM 640 C CA . VAL A 1 88 ? 10.170 -4.862 -5.516 1.00 98.75 88 VAL A CA 1
ATOM 641 C C . VAL A 1 88 ? 10.406 -4.284 -6.906 1.00 98.75 88 VAL A C 1
ATOM 643 O O . VAL A 1 88 ? 9.822 -3.268 -7.286 1.00 98.75 88 VAL A O 1
ATOM 646 N N . GLY A 1 89 ? 11.300 -4.906 -7.660 1.00 98.56 89 GLY A N 1
ATOM 647 C CA . GLY A 1 89 ? 11.605 -4.578 -9.040 1.00 98.56 89 GLY A CA 1
ATOM 648 C C . GLY A 1 89 ? 10.384 -4.738 -9.938 1.00 98.56 89 GLY A C 1
ATOM 649 O O . GLY A 1 89 ? 9.497 -5.552 -9.693 1.00 98.56 89 GLY A O 1
ATOM 650 N N . ARG A 1 90 ? 10.337 -3.948 -11.010 1.00 98.25 90 ARG A N 1
ATOM 651 C CA . ARG A 1 90 ? 9.163 -3.845 -11.893 1.00 98.25 90 ARG A CA 1
ATOM 652 C C . ARG A 1 90 ? 8.798 -5.158 -12.594 1.00 98.25 90 ARG A C 1
ATOM 654 O O . ARG A 1 90 ? 7.628 -5.356 -12.882 1.00 98.25 90 ARG A O 1
ATOM 661 N N . GLU A 1 91 ? 9.763 -6.054 -12.782 1.00 98.25 91 GLU A N 1
ATOM 662 C CA . GLU A 1 91 ? 9.561 -7.378 -13.390 1.00 98.25 91 GLU A CA 1
ATOM 663 C C . GLU A 1 9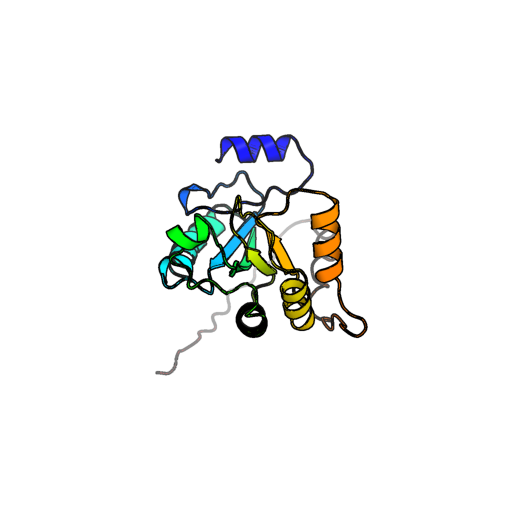1 ? 9.475 -8.513 -12.347 1.00 98.25 91 GLU A C 1
ATOM 665 O O . GLU A 1 91 ? 9.247 -9.669 -12.695 1.00 98.25 91 GLU A O 1
ATOM 670 N N . GLU A 1 92 ? 9.630 -8.215 -11.050 1.00 98.56 92 GLU A N 1
ATOM 671 C CA . GLU A 1 92 ? 9.597 -9.209 -9.963 1.00 98.56 92 GLU A CA 1
ATOM 672 C C . GLU A 1 92 ? 8.150 -9.557 -9.556 1.00 98.56 92 GLU A C 1
ATOM 674 O O . GLU A 1 92 ? 7.737 -9.403 -8.402 1.00 98.56 92 GLU A O 1
ATOM 679 N N . HIS A 1 93 ? 7.343 -10.013 -10.517 1.00 98.44 93 HIS A N 1
ATOM 680 C CA . HIS A 1 93 ? 5.913 -10.276 -10.316 1.00 98.44 93 HIS A CA 1
ATOM 681 C C . HIS A 1 93 ? 5.642 -11.321 -9.223 1.00 98.44 93 HIS A C 1
ATOM 683 O O . HIS A 1 93 ? 4.761 -11.114 -8.389 1.00 98.44 93 HIS A O 1
ATOM 689 N N . GLU A 1 94 ? 6.426 -12.400 -9.178 1.00 98.44 94 GLU A N 1
ATOM 690 C CA . GLU A 1 94 ? 6.274 -13.470 -8.180 1.00 98.44 94 GLU A CA 1
ATOM 691 C C . GLU A 1 94 ? 6.542 -12.969 -6.756 1.00 98.44 94 GLU A C 1
ATOM 693 O O . GLU A 1 94 ? 5.823 -13.308 -5.816 1.00 98.44 94 GLU A O 1
ATOM 698 N N . ARG A 1 95 ? 7.530 -12.080 -6.593 1.00 98.62 95 ARG A N 1
ATOM 699 C CA . ARG A 1 95 ? 7.830 -11.449 -5.303 1.00 98.62 95 ARG A CA 1
ATOM 700 C C . ARG A 1 95 ? 6.673 -10.563 -4.847 1.00 98.62 95 ARG A C 1
ATOM 702 O O . ARG A 1 95 ? 6.284 -10.619 -3.680 1.00 98.62 95 ARG A O 1
ATOM 709 N N . ALA A 1 96 ? 6.081 -9.790 -5.762 1.00 98.81 96 ALA A N 1
ATOM 710 C CA . ALA A 1 96 ? 4.894 -8.990 -5.466 1.00 98.81 96 ALA A CA 1
ATOM 711 C C . ALA A 1 96 ? 3.692 -9.864 -5.065 1.00 98.81 96 ALA A C 1
ATOM 713 O O . ALA A 1 96 ? 3.019 -9.562 -4.078 1.00 98.81 96 ALA A O 1
ATOM 714 N N . GLN A 1 97 ? 3.454 -10.969 -5.780 1.00 98.69 97 GLN A N 1
ATOM 715 C CA . GLN A 1 97 ? 2.413 -11.949 -5.447 1.00 98.69 97 GLN A CA 1
ATOM 716 C C . GLN A 1 97 ? 2.631 -12.568 -4.063 1.00 98.69 97 GLN A C 1
ATOM 718 O O . GLN A 1 97 ? 1.682 -12.656 -3.287 1.00 98.69 97 GLN A O 1
ATOM 723 N N . GLY A 1 98 ? 3.868 -12.943 -3.725 1.00 98.81 98 GLY A N 1
ATOM 724 C CA . GLY A 1 98 ? 4.210 -13.509 -2.420 1.00 98.81 98 GLY A CA 1
ATOM 725 C C . GLY A 1 98 ? 3.875 -12.565 -1.263 1.00 98.81 98 GLY A C 1
ATOM 726 O O . GLY A 1 98 ? 3.209 -12.968 -0.309 1.00 98.81 98 GLY A O 1
ATOM 727 N N . TYR A 1 99 ? 4.253 -11.287 -1.370 1.00 98.81 99 TYR A N 1
ATOM 728 C CA . TYR A 1 99 ? 3.881 -10.278 -0.372 1.00 98.81 99 TYR A CA 1
ATOM 729 C C . TYR A 1 99 ? 2.372 -10.047 -0.296 1.00 98.81 99 TYR A C 1
ATOM 731 O O . TYR A 1 99 ? 1.825 -9.907 0.798 1.00 98.81 99 TYR A O 1
ATOM 739 N N . ALA A 1 100 ? 1.700 -10.002 -1.444 1.00 98.75 100 ALA A N 1
ATOM 740 C CA . ALA A 1 100 ? 0.265 -9.776 -1.517 1.00 98.75 100 ALA A CA 1
ATOM 741 C C . ALA A 1 100 ? -0.524 -10.924 -0.859 1.00 98.75 100 ALA A C 1
ATOM 743 O O . ALA A 1 100 ? -1.391 -10.674 -0.022 1.00 98.75 100 ALA A O 1
ATOM 744 N N . LEU A 1 101 ? -0.168 -12.176 -1.161 1.00 98.75 101 LEU A N 1
ATOM 745 C CA . LEU A 1 101 ? -0.737 -13.363 -0.519 1.00 98.75 101 LEU A CA 1
ATOM 746 C C . LEU A 1 101 ? -0.456 -13.379 0.983 1.00 98.75 101 LEU A C 1
ATOM 748 O O . LEU A 1 101 ? -1.363 -13.639 1.768 1.00 98.75 101 LEU A O 1
ATOM 752 N N . ALA A 1 102 ? 0.771 -13.053 1.400 1.00 98.81 102 ALA A N 1
ATOM 753 C CA . ALA A 1 102 ? 1.099 -12.953 2.818 1.00 98.81 102 ALA A CA 1
ATOM 754 C C . ALA A 1 102 ? 0.221 -11.908 3.528 1.00 98.81 102 ALA A C 1
ATOM 756 O O . ALA A 1 102 ? -0.287 -12.177 4.614 1.00 98.81 102 ALA A O 1
ATOM 757 N N . ALA A 1 103 ? -0.011 -10.745 2.910 1.00 98.75 103 ALA A N 1
ATOM 758 C CA . ALA A 1 103 ? -0.905 -9.719 3.442 1.00 98.75 103 ALA A CA 1
ATOM 759 C C . ALA A 1 103 ? -2.330 -10.256 3.652 1.00 98.75 103 ALA A C 1
ATOM 761 O O . ALA A 1 103 ? -2.895 -10.104 4.738 1.00 98.75 103 ALA A O 1
ATOM 762 N N . GLU A 1 104 ? -2.891 -10.912 2.635 1.00 98.62 104 GLU A N 1
ATOM 763 C CA . GLU A 1 104 ? -4.232 -11.497 2.693 1.00 98.62 104 GLU A CA 1
ATOM 764 C C . GLU A 1 104 ? -4.331 -12.593 3.765 1.00 98.62 104 GLU A C 1
ATOM 766 O O . GLU A 1 104 ? -5.231 -12.554 4.605 1.00 98.62 104 GLU A O 1
ATOM 771 N N . MET A 1 105 ? -3.367 -13.517 3.816 1.00 98.69 105 MET A N 1
ATOM 772 C CA . MET A 1 105 ? -3.322 -14.597 4.812 1.00 98.69 105 MET A CA 1
ATOM 773 C C . MET A 1 105 ? -3.156 -14.079 6.248 1.00 98.69 105 MET A C 1
ATOM 775 O O . MET A 1 105 ? -3.649 -14.696 7.191 1.00 98.69 105 MET A O 1
ATOM 779 N N . LEU A 1 106 ? -2.508 -12.924 6.430 1.00 98.62 106 LEU A N 1
ATOM 780 C CA . LEU A 1 106 ? -2.414 -12.222 7.715 1.00 98.62 106 LEU A CA 1
ATOM 781 C C . LEU A 1 106 ? -3.694 -11.443 8.075 1.00 98.62 106 LEU A C 1
ATOM 783 O O . LEU A 1 106 ? -3.744 -10.784 9.116 1.00 98.62 106 LEU A O 1
ATOM 787 N N . GLY A 1 107 ? -4.734 -11.511 7.242 1.00 98.50 107 GLY A N 1
ATOM 788 C CA . GLY A 1 107 ? -6.033 -10.885 7.475 1.00 98.50 107 GLY A CA 1
ATOM 789 C C . GLY A 1 107 ? -6.119 -9.422 7.038 1.00 98.50 107 GLY A C 1
ATOM 790 O O . GLY A 1 107 ? -7.058 -8.721 7.430 1.00 98.50 107 GLY A O 1
ATOM 791 N N . MET A 1 108 ? -5.163 -8.925 6.245 1.00 98.69 108 MET A N 1
ATOM 792 C CA . MET A 1 108 ? -5.278 -7.594 5.647 1.00 98.69 108 MET A CA 1
ATOM 793 C C . MET A 1 108 ? -6.359 -7.621 4.569 1.00 98.69 108 MET A C 1
ATOM 795 O O . MET A 1 108 ? -6.355 -8.465 3.679 1.00 98.69 108 MET A O 1
ATOM 799 N N . ARG A 1 109 ? -7.302 -6.678 4.647 1.00 98.38 109 ARG A N 1
ATOM 800 C CA . ARG A 1 109 ? -8.474 -6.638 3.758 1.00 98.38 109 ARG A CA 1
ATOM 801 C C . ARG A 1 109 ? -8.203 -5.900 2.450 1.00 98.38 109 ARG A C 1
ATOM 803 O O . ARG A 1 109 ? -9.114 -5.778 1.644 1.00 98.38 109 ARG A O 1
ATOM 810 N N . PHE A 1 110 ? -6.999 -5.362 2.277 1.00 98.56 110 PHE A N 1
ATOM 811 C CA . PHE A 1 110 ? -6.570 -4.601 1.109 1.00 98.56 110 PHE A CA 1
ATOM 812 C C . PHE A 1 110 ? -5.074 -4.805 0.876 1.00 98.56 110 PHE A C 1
ATOM 814 O O . PHE A 1 110 ? -4.302 -4.910 1.832 1.00 98.56 110 PHE A O 1
ATOM 821 N N . VAL A 1 111 ? -4.663 -4.767 -0.389 1.00 98.75 111 VAL A N 1
ATOM 822 C CA . VAL A 1 111 ? -3.256 -4.670 -0.799 1.00 98.75 111 VAL A CA 1
ATOM 823 C C . VAL A 1 111 ? -3.081 -3.425 -1.659 1.00 98.75 111 VAL A C 1
ATOM 825 O O . VAL A 1 111 ? -3.948 -3.112 -2.471 1.00 98.75 111 VAL A O 1
ATOM 828 N N . TYR A 1 112 ? -1.975 -2.710 -1.485 1.00 98.69 112 TYR A N 1
ATOM 829 C CA . TYR A 1 112 ? -1.640 -1.499 -2.224 1.00 98.69 112 TYR A CA 1
ATOM 830 C C . TYR A 1 112 ? -0.258 -1.644 -2.864 1.00 98.69 112 TYR A C 1
ATOM 832 O O . TYR A 1 112 ? 0.728 -1.852 -2.157 1.00 98.69 112 TYR A O 1
ATOM 840 N N . LEU A 1 113 ? -0.186 -1.489 -4.188 1.00 98.75 113 LEU A N 1
ATOM 841 C CA . LEU A 1 113 ? 1.066 -1.404 -4.944 1.00 98.75 113 LEU A CA 1
ATOM 842 C C . LEU A 1 113 ? 1.416 0.065 -5.198 1.00 98.75 113 LEU A C 1
ATOM 844 O O . LEU A 1 113 ? 0.661 0.785 -5.851 1.00 98.75 113 LEU A O 1
ATOM 848 N N . GLU A 1 114 ? 2.558 0.504 -4.682 1.00 98.25 114 GLU A N 1
ATOM 849 C CA . GLU A 1 114 ? 3.016 1.892 -4.735 1.00 98.25 114 GLU A CA 1
ATOM 850 C C . GLU A 1 114 ? 4.269 2.026 -5.602 1.00 98.25 114 GLU A C 1
ATOM 852 O O . GLU A 1 114 ? 5.326 1.542 -5.213 1.00 98.25 114 GLU A O 1
ATOM 857 N N . ALA A 1 115 ? 4.202 2.744 -6.726 1.00 98.38 115 ALA A N 1
ATOM 858 C CA . ALA A 1 115 ? 5.397 3.082 -7.514 1.00 98.38 115 ALA A CA 1
ATOM 859 C C . ALA A 1 115 ? 6.186 4.288 -6.957 1.00 98.38 115 ALA A C 1
ATOM 861 O O . ALA A 1 115 ? 7.329 4.526 -7.353 1.00 98.38 115 ALA A O 1
ATOM 862 N N . GLY A 1 116 ? 5.574 5.058 -6.059 1.00 96.62 116 GLY A N 1
ATOM 863 C CA . GLY A 1 116 ? 6.083 6.286 -5.470 1.00 96.62 116 GLY A CA 1
ATOM 864 C C . GLY A 1 116 ? 5.404 7.528 -6.053 1.00 96.62 116 GLY A C 1
ATOM 865 O O . GLY A 1 116 ? 5.176 7.644 -7.264 1.00 96.62 116 GLY A O 1
ATOM 866 N N . SER A 1 117 ? 5.118 8.511 -5.195 1.00 93.75 117 SER A N 1
ATOM 867 C CA . SER A 1 117 ? 4.612 9.813 -5.642 1.00 93.75 117 SER A CA 1
ATOM 868 C C . SER A 1 117 ? 5.605 10.475 -6.600 1.00 93.75 117 SER A C 1
ATOM 870 O O . SER A 1 117 ? 6.804 10.543 -6.327 1.00 93.75 117 SER A O 1
ATOM 872 N N . GLY A 1 118 ? 5.105 10.933 -7.748 1.00 93.94 118 GLY A N 1
ATOM 873 C CA . GLY A 1 118 ? 5.929 11.517 -8.805 1.00 93.94 118 GLY A CA 1
ATOM 874 C C . GLY A 1 118 ? 6.710 10.511 -9.659 1.00 93.94 118 GLY A C 1
ATOM 875 O O . GLY A 1 118 ? 7.418 10.951 -10.563 1.00 93.94 118 GLY A O 1
ATOM 876 N N . ALA A 1 119 ? 6.561 9.194 -9.450 1.00 97.25 119 ALA A N 1
ATOM 877 C CA . ALA A 1 119 ? 7.233 8.180 -10.267 1.00 97.25 119 ALA A CA 1
ATOM 878 C C . ALA A 1 119 ? 7.020 8.428 -11.775 1.00 97.25 119 ALA A C 1
ATOM 880 O O . ALA A 1 119 ? 5.928 8.834 -12.182 1.00 97.25 119 ALA A O 1
ATOM 881 N N . PRO A 1 120 ? 8.028 8.212 -12.637 1.00 96.69 120 PRO A N 1
ATOM 882 C CA . PRO A 1 120 ? 7.930 8.493 -14.071 1.00 96.69 120 PRO A CA 1
ATOM 883 C C . PRO A 1 120 ? 6.918 7.589 -14.785 1.00 96.69 120 PRO A C 1
ATOM 885 O O . PRO A 1 120 ? 6.359 7.991 -15.797 1.00 96.69 120 PRO A O 1
ATOM 888 N N . ALA A 1 121 ? 6.639 6.409 -14.230 1.00 96.81 121 ALA A N 1
ATOM 889 C CA . ALA A 1 121 ? 5.652 5.467 -14.734 1.00 96.81 121 ALA A CA 1
ATOM 890 C C . ALA A 1 121 ? 4.920 4.787 -13.565 1.00 96.81 121 ALA A C 1
ATOM 892 O O . ALA A 1 121 ? 5.525 4.607 -12.501 1.00 96.81 121 ALA A O 1
ATOM 893 N N . PRO A 1 122 ? 3.657 4.370 -13.754 1.00 98.00 122 PRO A N 1
ATOM 894 C CA . PRO A 1 122 ? 2.939 3.593 -12.754 1.00 98.00 122 PRO A CA 1
ATOM 895 C C . PRO A 1 122 ? 3.513 2.179 -12.604 1.00 98.00 122 PRO A C 1
ATOM 897 O O . PRO A 1 122 ? 4.432 1.771 -13.327 1.00 98.00 122 PRO A O 1
ATOM 900 N N . VAL A 1 123 ? 2.965 1.417 -11.657 1.00 98.25 123 VAL A N 1
ATOM 901 C CA . VAL A 1 123 ? 3.212 -0.029 -11.542 1.00 98.25 123 VAL A CA 1
ATOM 902 C C . VAL A 1 123 ? 2.874 -0.712 -12.881 1.00 98.25 123 VAL A C 1
ATOM 904 O O . VAL A 1 123 ? 1.851 -0.368 -13.477 1.00 98.25 123 VAL A O 1
ATOM 907 N N . PRO A 1 124 ? 3.699 -1.648 -13.392 1.00 98.31 124 PRO A N 1
ATOM 908 C CA . PRO A 1 124 ? 3.416 -2.331 -14.654 1.00 98.31 124 PRO A CA 1
ATOM 909 C C . PRO A 1 124 ? 2.072 -3.063 -14.643 1.00 98.31 124 PRO A C 1
ATOM 911 O O . PRO A 1 124 ? 1.748 -3.771 -13.690 1.00 98.31 124 PRO A O 1
ATOM 914 N N . GLU A 1 125 ? 1.317 -2.969 -15.739 1.00 98.38 125 GLU A N 1
ATOM 915 C CA . GLU A 1 125 ? 0.036 -3.676 -15.898 1.00 98.38 125 GLU A CA 1
ATOM 916 C C . GLU A 1 125 ? 0.187 -5.197 -15.733 1.00 98.38 125 GLU A C 1
ATOM 918 O O . GLU A 1 125 ? -0.693 -5.852 -15.175 1.00 98.38 125 GLU A O 1
ATOM 923 N N . ALA A 1 126 ? 1.318 -5.756 -16.177 1.00 98.12 126 ALA A N 1
ATOM 924 C CA . ALA A 1 126 ? 1.637 -7.171 -16.008 1.00 98.12 126 ALA A CA 1
ATOM 925 C C . ALA A 1 126 ? 1.736 -7.562 -14.524 1.00 98.12 126 ALA A C 1
ATOM 927 O O . ALA A 1 126 ? 1.128 -8.553 -14.118 1.00 98.12 126 ALA A O 1
ATOM 928 N N . MET A 1 127 ? 2.404 -6.745 -13.701 1.00 98.62 127 MET A N 1
ATOM 929 C CA . MET A 1 127 ? 2.469 -6.944 -12.252 1.00 98.62 127 MET A CA 1
ATOM 930 C C . MET A 1 127 ? 1.086 -6.821 -11.607 1.00 98.62 127 MET A C 1
ATOM 932 O O . MET A 1 127 ? 0.712 -7.673 -10.804 1.00 98.62 127 MET A O 1
ATOM 936 N N . VAL A 1 128 ? 0.305 -5.798 -11.975 1.00 98.62 128 VAL A N 1
ATOM 937 C CA . VAL A 1 128 ? -1.061 -5.611 -11.450 1.00 98.62 128 VAL A CA 1
ATOM 938 C C . VAL A 1 128 ? -1.925 -6.839 -11.739 1.00 98.62 128 VAL A C 1
ATOM 940 O O . VAL A 1 128 ? -2.583 -7.351 -10.833 1.00 98.62 128 VAL A O 1
ATOM 943 N N . ARG A 1 129 ? -1.873 -7.360 -12.970 1.00 98.31 129 ARG A N 1
ATOM 944 C CA . ARG A 1 129 ? -2.596 -8.573 -13.372 1.00 98.31 129 ARG A CA 1
ATOM 945 C C . ARG A 1 129 ? -2.122 -9.806 -12.607 1.00 98.31 129 ARG A C 1
ATOM 947 O O . ARG A 1 129 ? -2.949 -10.583 -12.135 1.00 98.31 129 ARG A O 1
ATOM 954 N N . ALA A 1 130 ? -0.808 -9.970 -12.454 1.00 98.19 130 ALA A N 1
ATOM 955 C CA . ALA A 1 130 ? -0.228 -11.092 -11.723 1.00 98.19 130 ALA A CA 1
ATOM 956 C C . ALA A 1 130 ? -0.696 -11.090 -10.259 1.00 98.19 130 ALA A C 1
ATOM 958 O O . ALA A 1 130 ? -1.202 -12.099 -9.767 1.00 98.19 130 ALA A O 1
ATOM 959 N N . VAL A 1 131 ? -0.625 -9.943 -9.581 1.00 98.38 131 VAL A N 1
ATOM 960 C CA . VAL A 1 131 ? -1.076 -9.797 -8.190 1.00 98.38 131 VAL A CA 1
ATOM 961 C C . VAL A 1 131 ? -2.591 -9.987 -8.066 1.00 98.38 131 VAL A C 1
ATOM 963 O O . VAL A 1 131 ? -3.046 -10.723 -7.195 1.00 98.38 131 VAL A O 1
ATOM 966 N N . ARG A 1 132 ? -3.399 -9.403 -8.959 1.00 97.81 132 ARG A N 1
ATOM 967 C CA . ARG A 1 132 ? -4.859 -9.596 -8.944 1.00 97.81 132 ARG A CA 1
ATOM 968 C C . ARG A 1 132 ? -5.267 -11.057 -9.130 1.00 97.81 132 ARG A C 1
ATOM 970 O O . ARG A 1 132 ? -6.277 -11.463 -8.566 1.00 97.81 132 ARG A O 1
ATOM 977 N N . SER A 1 133 ? -4.512 -11.833 -9.908 1.00 97.06 133 SER A N 1
ATOM 978 C CA . SER A 1 133 ? -4.842 -13.240 -10.174 1.00 97.06 133 SER A CA 1
ATOM 979 C C . SER A 1 133 ? -4.761 -14.147 -8.941 1.00 97.06 133 SER A C 1
ATOM 981 O O . SER A 1 133 ? -5.374 -15.211 -8.952 1.00 97.06 133 SER A O 1
ATOM 983 N N . VAL A 1 134 ? -4.043 -13.727 -7.890 1.00 97.00 134 VAL A N 1
ATOM 984 C CA . VAL A 1 134 ? -3.840 -14.519 -6.663 1.00 97.00 134 VAL A CA 1
ATOM 985 C C . VAL A 1 134 ? -4.584 -13.976 -5.443 1.00 97.00 134 VAL A C 1
ATOM 987 O O . VAL A 1 134 ? -4.729 -14.695 -4.461 1.00 97.00 134 VAL A O 1
ATOM 990 N N . LEU A 1 135 ? -5.030 -12.719 -5.481 1.00 96.75 135 LEU A N 1
ATOM 991 C CA . LEU A 1 135 ? -5.716 -12.075 -4.361 1.00 96.75 135 LEU A CA 1
ATOM 992 C C . LEU A 1 135 ? -7.217 -12.273 -4.442 1.00 96.75 135 LEU A C 1
ATOM 994 O O . LEU A 1 135 ? -7.779 -12.032 -5.503 1.00 96.75 135 LEU A O 1
ATOM 998 N N . THR A 1 136 ? -7.890 -12.517 -3.319 1.00 96.94 136 THR A N 1
ATOM 999 C CA . THR A 1 136 ? -9.352 -12.362 -3.231 1.00 96.94 136 THR A CA 1
ATOM 1000 C C . THR A 1 136 ? -9.759 -10.978 -2.721 1.00 96.94 136 THR A C 1
ATOM 1002 O O . THR A 1 136 ? -10.809 -10.456 -3.106 1.00 96.94 136 THR A O 1
ATOM 1005 N N . VAL A 1 137 ? -8.889 -10.314 -1.954 1.00 97.31 137 VAL A N 1
ATOM 1006 C CA . VAL A 1 137 ? -9.123 -8.962 -1.420 1.00 97.31 137 VAL A CA 1
ATOM 1007 C C . VAL A 1 137 ? -8.916 -7.861 -2.474 1.00 97.31 137 VAL A C 1
ATOM 1009 O O . VAL A 1 137 ? -8.235 -8.084 -3.478 1.00 97.31 137 VAL A O 1
ATOM 1012 N N . PRO A 1 138 ? -9.496 -6.657 -2.310 1.00 97.81 138 PRO A N 1
ATOM 1013 C CA . PRO A 1 138 ? -9.261 -5.538 -3.221 1.00 97.81 138 PRO A CA 1
ATOM 1014 C C . PRO A 1 138 ? -7.781 -5.139 -3.348 1.00 97.81 138 PRO A C 1
ATOM 1016 O O . PRO A 1 138 ? -7.046 -5.069 -2.360 1.00 97.81 138 PRO A O 1
ATOM 1019 N N . LEU A 1 139 ? -7.384 -4.816 -4.583 1.00 98.44 139 LEU A N 1
ATOM 1020 C CA . LEU A 1 139 ? -6.058 -4.320 -4.947 1.00 98.44 139 LEU A CA 1
ATOM 1021 C C . LEU A 1 139 ? -6.142 -2.826 -5.280 1.00 98.44 139 LEU A C 1
ATOM 1023 O O . LEU A 1 139 ? -6.955 -2.420 -6.108 1.00 98.44 139 LEU A O 1
ATOM 1027 N N . VAL A 1 140 ? -5.291 -2.023 -4.653 1.00 98.25 140 VAL A N 1
ATOM 1028 C CA . VAL A 1 140 ? -5.125 -0.591 -4.916 1.00 98.25 140 VAL A CA 1
ATOM 1029 C C . VAL A 1 140 ? -3.780 -0.373 -5.605 1.00 98.25 140 VAL A C 1
ATOM 1031 O O . VAL A 1 140 ? -2.798 -1.039 -5.283 1.00 98.25 140 VAL A O 1
ATOM 1034 N N . VAL A 1 141 ? -3.726 0.551 -6.563 1.00 98.31 141 VAL A N 1
ATOM 1035 C CA . VAL A 1 141 ? -2.501 0.889 -7.297 1.00 98.31 141 VAL A CA 1
ATOM 1036 C C . VAL A 1 141 ? -2.307 2.399 -7.274 1.00 98.31 141 VAL A C 1
ATOM 1038 O O . VAL A 1 141 ? -3.242 3.146 -7.564 1.00 98.31 141 VAL A O 1
ATOM 1041 N N . GLY A 1 142 ? -1.096 2.839 -6.942 1.00 97.00 142 GLY A N 1
ATOM 1042 C CA . GLY A 1 142 ? -0.728 4.248 -6.884 1.00 97.00 142 GLY A CA 1
ATOM 1043 C C . GLY A 1 142 ? 0.698 4.527 -7.343 1.00 97.00 142 GLY A C 1
ATOM 1044 O O . GLY A 1 142 ? 1.500 3.621 -7.577 1.00 97.00 142 GLY A O 1
ATOM 1045 N N . GLY A 1 143 ? 0.991 5.819 -7.482 1.00 96.56 143 GLY A N 1
ATOM 1046 C CA . GLY A 1 143 ? 2.263 6.324 -7.991 1.00 96.56 143 GLY A CA 1
ATOM 1047 C C . GLY A 1 143 ? 2.305 6.380 -9.520 1.00 96.56 143 GLY A C 1
ATOM 1048 O O . GLY A 1 143 ? 1.923 5.442 -10.211 1.00 96.56 143 GLY A O 1
ATOM 1049 N N . GLY A 1 144 ? 2.748 7.514 -10.065 1.00 96.00 144 GLY A N 1
ATOM 1050 C CA . GLY A 1 144 ? 3.030 7.688 -11.496 1.00 96.00 144 GLY A CA 1
ATOM 1051 C C . GLY A 1 144 ? 1.846 7.694 -12.476 1.00 96.00 144 GLY A C 1
ATOM 1052 O O . GLY A 1 144 ? 2.088 7.844 -13.669 1.00 96.00 144 GLY A O 1
ATOM 1053 N N . ILE A 1 145 ? 0.595 7.582 -12.015 1.00 97.06 145 ILE A N 1
ATOM 1054 C CA . ILE A 1 145 ? -0.614 7.658 -12.860 1.00 97.06 145 ILE A CA 1
ATOM 1055 C C . ILE A 1 145 ? -0.933 9.131 -13.152 1.00 97.06 145 ILE A C 1
ATOM 1057 O O . ILE A 1 145 ? -1.218 9.887 -12.223 1.00 97.06 145 ILE A O 1
ATOM 1061 N N . ARG A 1 146 ? -0.886 9.556 -14.421 1.00 96.56 146 ARG A N 1
ATOM 1062 C CA . ARG A 1 146 ? -1.044 10.972 -14.817 1.00 96.56 146 ARG A CA 1
ATOM 1063 C C . ARG A 1 146 ? -2.224 11.234 -15.742 1.00 96.56 146 ARG A C 1
ATOM 1065 O O . ARG A 1 146 ? -2.559 12.391 -15.984 1.00 96.56 146 ARG A O 1
ATOM 1072 N N . SER A 1 147 ? -2.852 10.191 -16.268 1.00 96.75 147 SER A N 1
ATOM 1073 C CA . SER A 1 147 ? -3.914 10.331 -17.256 1.00 96.75 147 SER A CA 1
ATOM 1074 C C . SER A 1 147 ? -5.046 9.323 -17.053 1.00 96.75 147 SER A C 1
ATOM 1076 O O . SER A 1 147 ? -4.854 8.222 -16.533 1.00 96.75 147 SER A O 1
ATOM 1078 N N . GLY A 1 148 ? -6.248 9.695 -17.504 1.00 97.19 148 GLY A N 1
ATOM 1079 C CA . GLY A 1 148 ? -7.412 8.805 -17.517 1.00 97.19 148 GLY A CA 1
ATOM 1080 C C . GLY A 1 148 ? -7.167 7.487 -18.270 1.00 97.19 148 GLY A C 1
ATOM 1081 O O . GLY A 1 148 ? -7.510 6.435 -17.735 1.00 97.19 148 GLY A O 1
ATOM 1082 N N . PRO A 1 149 ? -6.529 7.495 -19.459 1.00 97.62 149 PRO A N 1
ATOM 1083 C CA . PRO A 1 149 ? -6.163 6.267 -20.162 1.00 97.62 149 PRO A CA 1
ATOM 1084 C C . PRO A 1 149 ? -5.235 5.337 -19.369 1.00 97.62 149 PRO A C 1
ATOM 1086 O O . PRO A 1 149 ? -5.453 4.129 -19.378 1.00 97.62 149 PRO A O 1
ATOM 1089 N N . GLU A 1 150 ? -4.232 5.863 -18.656 1.00 96.81 150 GLU A N 1
ATOM 1090 C CA . GLU A 1 150 ? -3.373 5.039 -17.787 1.00 96.81 150 GLU A CA 1
ATOM 1091 C C . GLU A 1 150 ? -4.172 4.416 -16.642 1.00 96.81 150 GLU A C 1
ATOM 1093 O O . GLU A 1 150 ? -4.063 3.215 -16.393 1.00 96.81 150 GLU A O 1
ATOM 1098 N N . ALA A 1 151 ? -5.025 5.207 -15.985 1.00 97.19 151 ALA A N 1
ATOM 1099 C CA . ALA A 1 151 ? -5.904 4.704 -14.936 1.00 97.19 151 ALA A CA 1
ATOM 1100 C C . ALA A 1 151 ? -6.838 3.600 -15.463 1.00 97.19 151 ALA A C 1
ATOM 1102 O O . ALA A 1 151 ? -6.992 2.566 -14.818 1.00 97.19 151 ALA A O 1
ATOM 1103 N N . ALA A 1 152 ? -7.410 3.772 -16.659 1.00 97.31 152 ALA A N 1
ATOM 1104 C CA . ALA A 1 152 ? -8.286 2.784 -17.286 1.00 97.31 152 ALA A CA 1
ATOM 1105 C C . ALA A 1 152 ? -7.564 1.460 -17.591 1.00 97.31 152 ALA A C 1
ATOM 1107 O O . ALA A 1 152 ? -8.125 0.392 -17.347 1.00 97.31 152 ALA A O 1
ATOM 1108 N N . ARG A 1 153 ? -6.314 1.510 -18.070 1.00 97.56 153 ARG A N 1
ATOM 1109 C CA . ARG A 1 153 ? -5.508 0.299 -18.3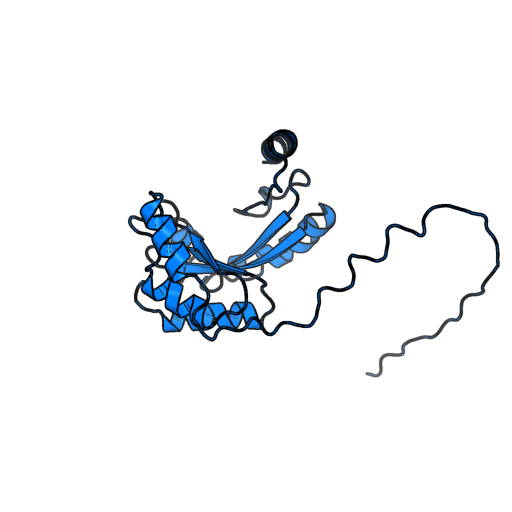03 1.00 97.56 153 ARG A CA 1
ATOM 1110 C C . ARG A 1 153 ? -5.198 -0.443 -17.005 1.00 97.56 153 ARG A C 1
ATOM 1112 O O . ARG A 1 153 ? -5.343 -1.661 -16.954 1.00 97.56 153 ARG A O 1
ATOM 1119 N N . LEU A 1 154 ? -4.850 0.276 -15.937 1.00 97.56 154 LEU A N 1
ATOM 1120 C CA . LEU A 1 154 ? -4.600 -0.326 -14.622 1.00 97.56 154 LEU A CA 1
ATOM 1121 C C . LEU A 1 154 ? -5.871 -0.926 -14.011 1.00 97.56 154 LEU A C 1
ATOM 1123 O O . LEU A 1 154 ? -5.820 -2.024 -13.462 1.00 97.56 154 LEU A O 1
ATOM 1127 N N . LEU A 1 155 ? -7.015 -0.249 -14.155 1.00 96.12 155 LEU A N 1
ATOM 1128 C CA . LEU A 1 155 ? -8.318 -0.785 -13.753 1.00 96.12 155 LEU A CA 1
ATOM 1129 C C . LEU A 1 155 ? -8.648 -2.077 -14.510 1.00 96.12 155 LEU A C 1
ATOM 1131 O O . LEU A 1 155 ? -9.073 -3.048 -13.891 1.00 96.12 155 LEU A O 1
ATOM 1135 N N . ALA A 1 156 ? -8.410 -2.115 -15.824 1.00 96.19 156 ALA A N 1
ATOM 1136 C CA . ALA A 1 156 ? -8.609 -3.317 -16.631 1.00 96.19 156 ALA A CA 1
ATOM 1137 C C . ALA A 1 156 ? -7.643 -4.448 -16.235 1.00 96.19 156 ALA A C 1
ATOM 1139 O O . ALA A 1 156 ? -8.051 -5.603 -16.146 1.00 96.19 156 ALA A O 1
ATOM 1140 N N . ALA A 1 157 ? -6.377 -4.129 -15.947 1.00 95.75 157 ALA A N 1
ATOM 1141 C CA . ALA A 1 157 ? -5.389 -5.101 -15.482 1.00 95.75 157 ALA A CA 1
ATOM 1142 C C . ALA A 1 157 ? -5.725 -5.674 -14.094 1.00 95.75 157 ALA A C 1
ATOM 1144 O O . ALA A 1 157 ? -5.438 -6.839 -13.830 1.00 95.75 157 ALA A O 1
ATOM 1145 N N . GLY A 1 158 ? -6.336 -4.864 -13.225 1.00 91.69 158 GLY A N 1
ATOM 1146 C CA . GLY A 1 158 ? -6.784 -5.242 -11.885 1.00 91.69 158 GLY A CA 1
ATOM 1147 C C . GLY A 1 158 ? -8.203 -5.814 -11.823 1.00 91.69 158 GLY A C 1
ATOM 1148 O O . GLY A 1 158 ? -8.700 -6.051 -10.722 1.00 91.69 158 GLY A O 1
ATOM 1149 N N . ALA A 1 159 ? -8.871 -6.034 -12.957 1.00 87.56 159 ALA A N 1
ATOM 1150 C CA . ALA A 1 159 ? -10.188 -6.658 -12.983 1.00 87.56 159 ALA A CA 1
ATOM 1151 C C . ALA A 1 159 ? -10.095 -8.168 -12.665 1.00 87.56 159 ALA A C 1
ATOM 1153 O O . ALA A 1 159 ? -9.097 -8.809 -13.009 1.00 87.56 159 ALA A O 1
ATOM 1154 N N . PRO A 1 160 ? -11.118 -8.770 -12.027 1.00 78.50 160 PRO A N 1
ATOM 1155 C CA . PRO A 1 160 ? -11.168 -10.216 -11.832 1.00 78.50 160 PRO A CA 1
ATOM 1156 C C . PRO A 1 160 ? -11.093 -10.944 -13.179 1.00 78.50 160 PRO A C 1
ATOM 1158 O O . PRO A 1 160 ? -11.839 -10.625 -14.106 1.00 78.50 160 PRO A O 1
ATOM 1161 N N . GLY A 1 161 ? -10.203 -11.931 -13.288 1.00 67.69 161 GLY A N 1
ATOM 1162 C CA . GLY A 1 161 ? -10.136 -12.790 -14.467 1.00 67.69 161 GLY A CA 1
ATOM 1163 C C . GLY A 1 161 ? -11.335 -13.747 -14.553 1.00 67.69 161 GLY A C 1
ATOM 1164 O O . GLY A 1 161 ? -11.964 -14.047 -13.531 1.00 67.69 161 GLY A O 1
ATOM 1165 N N . PRO A 1 162 ? -11.654 -14.277 -15.747 1.00 53.12 162 PRO A N 1
ATOM 1166 C CA . PRO A 1 162 ? -12.658 -15.327 -15.886 1.00 53.12 162 PRO A CA 1
ATOM 1167 C C . PRO A 1 162 ? -12.260 -16.543 -15.032 1.00 53.12 162 PRO A C 1
ATOM 1169 O O . PRO A 1 162 ? -11.186 -17.108 -15.208 1.00 53.12 162 PRO A O 1
ATOM 1172 N N . GLY A 1 163 ? -13.118 -16.919 -14.078 1.00 55.66 163 GLY A N 1
ATOM 1173 C CA . GLY A 1 163 ? -12.878 -18.025 -13.138 1.00 55.66 163 GLY A CA 1
ATOM 1174 C C . GLY A 1 163 ? -12.456 -17.607 -11.725 1.00 55.66 163 GLY A C 1
ATOM 1175 O O . GLY A 1 163 ? -12.502 -18.440 -10.824 1.00 55.66 163 GLY A O 1
ATOM 1176 N N . HIS A 1 164 ? -12.134 -16.330 -11.496 1.00 58.91 164 HIS A N 1
ATOM 1177 C CA . HIS A 1 164 ? -11.891 -15.796 -10.156 1.00 58.91 164 HIS A CA 1
ATOM 1178 C C . HIS A 1 164 ? -13.228 -15.627 -9.408 1.00 58.91 164 HIS A C 1
ATOM 1180 O O . HIS A 1 164 ? -13.862 -14.570 -9.462 1.00 58.91 164 HIS A O 1
ATOM 1186 N N . ARG A 1 165 ? -13.707 -16.689 -8.749 1.00 52.84 165 ARG A N 1
ATOM 1187 C CA . ARG A 1 165 ? -14.912 -16.625 -7.912 1.00 52.84 165 ARG A CA 1
ATOM 1188 C C . ARG A 1 165 ? -14.548 -16.049 -6.546 1.00 52.84 165 ARG A C 1
ATOM 1190 O O . ARG A 1 165 ? -13.653 -16.545 -5.870 1.00 52.84 165 ARG A O 1
ATOM 1197 N N . ASN A 1 166 ? -15.243 -14.988 -6.145 1.00 49.88 166 ASN A N 1
ATOM 1198 C CA . ASN A 1 166 ? -15.182 -14.490 -4.775 1.00 49.88 166 ASN A CA 1
ATOM 1199 C C . ASN A 1 166 ? -15.984 -15.443 -3.881 1.00 49.88 166 ASN A C 1
ATOM 1201 O O . ASN A 1 166 ? -17.145 -15.183 -3.565 1.00 49.88 166 ASN A O 1
ATOM 1205 N N . ASP A 1 167 ? -15.370 -16.555 -3.490 1.00 43.03 167 ASP A N 1
ATOM 1206 C CA . ASP A 1 167 ? -15.987 -17.565 -2.631 1.00 43.03 167 ASP A CA 1
ATOM 1207 C C . ASP A 1 167 ? -15.921 -17.125 -1.161 1.00 43.03 167 ASP A C 1
ATOM 1209 O O . ASP A 1 167 ? -15.297 -17.751 -0.307 1.00 43.03 167 ASP A O 1
ATOM 1213 N N . HIS A 1 168 ? -16.580 -16.009 -0.850 1.00 48.38 168 HIS A N 1
ATOM 1214 C CA . HIS A 1 168 ? -16.818 -15.561 0.519 1.00 48.38 168 HIS A CA 1
ATOM 1215 C C . HIS A 1 168 ? -18.315 -15.381 0.769 1.00 48.38 168 HIS A C 1
ATOM 1217 O O . HIS A 1 168 ? -18.837 -14.277 0.919 1.00 48.38 168 HIS A O 1
ATOM 1223 N N . GLY A 1 169 ? -19.005 -16.518 0.881 1.00 38.47 169 GLY A N 1
ATOM 1224 C CA . GLY A 1 169 ? -20.169 -16.641 1.751 1.00 38.47 169 GLY A CA 1
ATOM 1225 C C . GLY A 1 169 ? -19.692 -16.808 3.196 1.00 38.47 169 GLY A C 1
ATOM 1226 O O . GLY A 1 169 ? -19.273 -17.892 3.582 1.00 38.47 169 GLY A O 1
ATOM 1227 N N . GLY A 1 170 ? -19.721 -15.737 3.993 1.00 37.38 170 GLY A N 1
ATOM 1228 C CA . GLY A 1 170 ? -19.365 -15.819 5.415 1.00 37.38 170 GLY A CA 1
ATOM 1229 C C . GLY A 1 170 ? -18.975 -14.487 6.047 1.00 37.38 170 GLY A C 1
ATOM 1230 O O . GLY A 1 170 ? -17.821 -14.284 6.400 1.00 37.38 170 GLY A O 1
ATOM 1231 N N . GLY A 1 171 ? -19.933 -13.572 6.218 1.00 34.38 171 GLY A N 1
ATOM 1232 C CA . GLY A 1 171 ? -19.707 -12.363 7.026 1.00 34.38 171 GLY A CA 1
ATOM 1233 C C . GLY A 1 171 ? -20.734 -11.244 6.853 1.00 34.38 171 GLY A C 1
ATOM 1234 O O . GLY A 1 171 ? -20.841 -10.371 7.711 1.00 34.38 171 GLY A O 1
ATOM 1235 N N . GLY A 1 172 ? -21.523 -11.275 5.780 1.00 32.75 172 GLY A N 1
ATOM 1236 C CA . GLY A 1 172 ? -22.541 -10.269 5.488 1.00 32.75 172 GLY A CA 1
ATOM 1237 C C . GLY A 1 172 ? -23.931 -10.645 5.987 1.00 32.75 172 GLY A C 1
ATOM 1238 O O . GLY A 1 172 ? -24.813 -10.788 5.159 1.00 32.75 172 GLY A O 1
ATOM 1239 N N . ASP A 1 173 ? -24.139 -10.817 7.299 1.00 34.44 173 ASP A N 1
ATOM 1240 C CA . ASP A 1 173 ? -25.516 -10.923 7.830 1.00 34.44 173 ASP A CA 1
ATOM 1241 C C . ASP A 1 173 ? -25.693 -10.494 9.302 1.00 34.44 173 ASP A C 1
ATOM 1243 O O . ASP A 1 173 ? -26.448 -11.080 10.074 1.00 34.44 173 ASP A O 1
ATOM 1247 N N . ARG A 1 174 ? -24.985 -9.440 9.739 1.00 39.66 174 ARG A N 1
ATOM 1248 C CA . ARG A 1 174 ? -25.209 -8.825 11.070 1.00 39.66 174 ARG A CA 1
ATOM 1249 C C . ARG A 1 174 ? -25.322 -7.299 11.083 1.00 39.66 174 ARG A C 1
ATOM 1251 O O . ARG A 1 174 ? -25.092 -6.681 12.116 1.00 39.66 174 ARG A O 1
ATOM 1258 N N . VAL A 1 175 ? -25.719 -6.676 9.971 1.00 39.44 175 VAL A N 1
ATOM 1259 C CA . VAL A 1 175 ? -25.969 -5.213 9.922 1.00 39.44 175 VAL A CA 1
ATOM 1260 C C . VAL A 1 175 ? -27.399 -4.868 9.459 1.00 39.44 175 VAL A C 1
ATOM 1262 O O . VAL A 1 175 ? -27.715 -3.719 9.185 1.00 39.44 175 VAL A O 1
ATOM 1265 N N . ARG A 1 176 ? -28.328 -5.835 9.431 1.00 34.34 176 ARG A N 1
ATOM 1266 C CA . ARG A 1 176 ? -29.749 -5.599 9.083 1.00 34.34 176 ARG A CA 1
ATOM 1267 C C . ARG A 1 176 ? -30.748 -6.001 10.176 1.00 34.34 176 ARG A C 1
ATOM 1269 O O . ARG A 1 176 ? -31.858 -6.421 9.875 1.00 34.34 176 ARG A O 1
ATOM 1276 N N . GLY A 1 177 ? -30.379 -5.860 11.452 1.00 34.03 177 GLY A N 1
ATOM 1277 C CA . GLY A 1 177 ? -31.219 -6.354 12.554 1.00 34.03 177 GLY A CA 1
ATOM 1278 C C . GLY A 1 177 ? -31.254 -5.545 13.849 1.00 34.03 177 GLY A C 1
ATOM 1279 O O . GLY A 1 177 ? -31.714 -6.089 14.846 1.00 34.03 177 GLY A O 1
ATOM 1280 N N . SER A 1 178 ? -30.786 -4.293 13.892 1.00 32.78 178 SER A N 1
ATOM 1281 C CA . SER A 1 178 ? -30.740 -3.526 15.155 1.00 32.78 178 SER A CA 1
ATOM 1282 C C . SER A 1 178 ? -31.494 -2.194 15.164 1.00 32.78 178 SER A C 1
ATOM 1284 O O . SER A 1 178 ? -31.441 -1.498 16.172 1.00 32.78 178 SER A O 1
ATOM 1286 N N . ASP A 1 179 ? -32.265 -1.863 14.122 1.00 33.84 179 ASP A N 1
ATOM 1287 C CA . ASP A 1 179 ? -32.977 -0.573 14.040 1.00 33.84 179 ASP A CA 1
ATOM 1288 C C . ASP A 1 179 ? -34.506 -0.663 14.241 1.00 33.84 179 ASP A C 1
ATOM 1290 O O . ASP A 1 179 ? -35.277 0.138 13.718 1.00 33.84 179 ASP A O 1
ATOM 1294 N N . ARG A 1 180 ? -34.996 -1.664 14.992 1.00 32.59 180 ARG A N 1
ATOM 1295 C CA . ARG A 1 180 ? -36.442 -1.787 15.296 1.00 32.59 180 ARG A CA 1
ATOM 1296 C C . ARG A 1 180 ? -36.833 -2.039 16.753 1.00 32.59 180 ARG A C 1
ATOM 1298 O O . ARG A 1 180 ? -38.025 -2.133 17.025 1.00 32.59 180 ARG A O 1
ATOM 1305 N N . SER A 1 181 ? -35.904 -2.084 17.708 1.00 30.98 181 SER A N 1
ATOM 1306 C CA . SER A 1 181 ? -36.242 -2.420 19.107 1.00 30.98 181 SER A CA 1
ATOM 1307 C C . SER A 1 181 ? -36.020 -1.301 20.132 1.00 30.98 181 SER A C 1
ATOM 1309 O O . SER A 1 181 ? -36.036 -1.564 21.329 1.00 30.98 181 SER A O 1
ATOM 1311 N N . LEU A 1 182 ? -35.856 -0.046 19.704 1.00 30.86 182 LEU A N 1
ATOM 1312 C CA . LEU A 1 182 ? -35.694 1.106 20.605 1.00 30.86 182 LEU A CA 1
ATOM 1313 C C . LEU A 1 182 ? -36.895 2.060 20.562 1.00 30.86 182 LEU A C 1
ATOM 1315 O O . LEU A 1 182 ? -36.740 3.263 20.381 1.00 30.86 182 LEU A O 1
ATOM 1319 N N . ARG A 1 183 ? -38.112 1.539 20.768 1.00 33.53 183 ARG A N 1
ATOM 1320 C CA . ARG A 1 183 ? -39.253 2.325 21.272 1.00 33.53 183 ARG A CA 1
ATOM 1321 C C . ARG A 1 183 ? -40.125 1.452 22.183 1.00 33.53 183 ARG A C 1
ATOM 1323 O O . ARG A 1 183 ? -40.646 0.446 21.719 1.00 33.53 183 ARG A O 1
ATOM 1330 N N . ARG A 1 184 ? -40.349 1.943 23.418 1.00 30.17 184 ARG A N 1
ATOM 1331 C CA . ARG A 1 184 ? -41.201 1.409 24.517 1.00 30.17 184 ARG A CA 1
ATOM 1332 C C . ARG A 1 184 ? -40.564 0.219 25.265 1.00 30.17 184 ARG A C 1
ATOM 1334 O O . ARG A 1 184 ? -40.066 -0.686 24.625 1.00 30.17 184 ARG A O 1
ATOM 1341 N N . SER A 1 185 ? -40.527 0.100 26.592 1.00 30.14 185 SER A N 1
ATOM 1342 C CA . SER A 1 185 ? -40.968 0.901 27.745 1.00 30.14 185 SER A CA 1
ATOM 1343 C C . SER A 1 185 ? -40.506 0.170 29.029 1.00 30.14 185 SER A C 1
ATOM 1345 O O . SER A 1 185 ? -40.460 -1.054 29.027 1.00 30.14 185 SER A O 1
ATOM 1347 N N . SER A 1 186 ? -40.230 0.922 30.106 1.00 30.73 186 SER A N 1
ATOM 1348 C CA . SER A 1 186 ? -40.334 0.559 31.547 1.00 30.73 186 SER A CA 1
ATOM 1349 C C . SER A 1 186 ? -39.608 -0.682 32.138 1.00 30.73 186 SER A C 1
ATOM 1351 O O . SER A 1 186 ? -39.920 -1.827 31.841 1.00 30.73 186 SER A O 1
ATOM 1353 N N . MET A 1 187 ? -38.720 -0.402 33.106 1.00 29.81 187 MET A N 1
ATOM 1354 C CA . MET A 1 187 ? -38.178 -1.262 34.192 1.00 29.81 187 MET A CA 1
ATOM 1355 C C . MET A 1 187 ? -39.260 -1.739 35.207 1.00 29.81 187 MET A C 1
ATOM 1357 O O . MET A 1 187 ? -40.364 -1.201 35.126 1.00 29.81 187 MET A O 1
ATOM 1361 N N . PRO A 1 188 ? -38.979 -2.581 36.251 1.00 41.34 188 PRO A N 1
ATOM 1362 C CA . PRO A 1 188 ? -37.739 -3.305 36.620 1.00 41.34 188 PRO A CA 1
ATOM 1363 C C . PRO A 1 188 ? -37.923 -4.808 36.982 1.00 41.34 188 PRO A C 1
ATOM 1365 O O . PRO A 1 188 ? -38.984 -5.251 37.410 1.00 41.34 188 PRO A O 1
ATOM 1368 N N . GLY A 1 189 ? -36.830 -5.581 36.971 1.00 29.59 189 GLY A N 1
ATOM 1369 C CA . GLY A 1 189 ? -36.774 -6.918 37.581 1.00 29.59 189 GLY A CA 1
ATOM 1370 C C . GLY A 1 189 ? -35.357 -7.289 38.025 1.00 29.59 189 GLY A C 1
ATOM 1371 O O . GLY A 1 189 ? -34.446 -7.372 37.209 1.00 29.59 189 GLY A O 1
ATOM 1372 N N . LYS A 1 190 ? -35.163 -7.477 39.336 1.00 34.69 190 LYS A N 1
ATOM 1373 C CA . LYS A 1 190 ? -33.893 -7.856 39.983 1.00 34.69 190 LYS A CA 1
ATOM 1374 C C . LYS A 1 190 ? -33.370 -9.199 39.451 1.00 34.69 190 LYS A C 1
ATOM 1376 O O . LYS A 1 190 ? -34.070 -10.200 39.557 1.00 34.69 190 LYS A O 1
ATOM 1381 N N . VAL A 1 191 ? -32.102 -9.258 39.033 1.00 35.31 191 VAL A N 1
ATOM 1382 C CA . VAL A 1 191 ? -31.363 -10.522 38.845 1.00 35.31 191 VAL A CA 1
ATOM 1383 C C . VAL A 1 191 ? -30.016 -10.435 39.570 1.00 35.31 191 VAL A C 1
ATOM 1385 O O . VAL A 1 191 ? -29.240 -9.503 39.372 1.00 35.31 191 VAL A O 1
ATOM 1388 N N . ARG A 1 192 ? -29.775 -11.394 40.472 1.00 33.12 192 ARG A N 1
ATOM 1389 C CA . ARG A 1 192 ? -28.547 -11.554 41.275 1.00 33.12 192 ARG A CA 1
ATOM 1390 C C . ARG A 1 192 ? -27.357 -12.007 40.407 1.00 33.12 192 ARG A C 1
ATOM 1392 O O . ARG A 1 192 ? -27.568 -12.756 39.455 1.00 33.12 192 ARG A O 1
ATOM 1399 N N . PRO A 1 193 ? -26.103 -11.676 40.769 1.00 35.66 193 PRO A N 1
ATOM 1400 C CA . PRO A 1 193 ? -24.937 -12.110 40.010 1.00 35.66 193 PRO A CA 1
ATOM 1401 C C . PRO A 1 193 ? -24.557 -13.561 40.346 1.00 35.66 193 PRO A C 1
ATOM 1403 O O . PRO A 1 193 ? -24.322 -13.903 41.506 1.00 35.66 193 PRO A O 1
ATOM 1406 N N . ARG A 1 194 ? -24.431 -14.415 39.323 1.00 33.69 194 ARG A N 1
ATOM 1407 C CA . ARG A 1 194 ? -23.701 -15.687 39.421 1.00 33.69 194 ARG A CA 1
ATOM 1408 C C . ARG A 1 194 ? -22.231 -15.438 39.086 1.00 33.69 194 ARG A C 1
ATOM 1410 O O . ARG A 1 194 ? -21.896 -15.053 37.972 1.00 33.69 194 ARG A O 1
ATOM 1417 N N . ARG A 1 195 ? -21.358 -15.670 40.068 1.00 35.53 195 ARG A N 1
ATOM 1418 C CA . ARG A 1 195 ? -19.909 -15.798 39.878 1.00 35.53 195 ARG A CA 1
ATOM 1419 C C . ARG A 1 195 ? -19.617 -17.175 39.282 1.00 35.53 195 ARG A C 1
ATOM 1421 O O . ARG A 1 195 ? -19.992 -18.177 39.883 1.00 35.53 195 ARG A O 1
ATOM 1428 N N . SER A 1 196 ? -18.886 -17.234 38.176 1.00 38.03 196 SER A N 1
ATOM 1429 C CA . SER A 1 196 ? -18.164 -18.442 37.762 1.00 38.03 196 SER A CA 1
ATOM 1430 C C . SER A 1 196 ? -16.742 -18.053 37.385 1.00 38.03 196 SER A C 1
ATOM 1432 O O . SER A 1 196 ? -16.515 -17.341 36.407 1.00 38.03 196 SER A O 1
ATOM 1434 N N . GLY A 1 197 ? -15.802 -18.458 38.237 1.00 32.16 197 GLY A N 1
ATOM 1435 C CA . GLY A 1 197 ? -14.382 -18.202 38.085 1.00 32.16 197 GLY A CA 1
ATOM 1436 C C . GLY A 1 197 ? -13.750 -19.090 37.021 1.00 32.16 197 GLY A C 1
ATOM 1437 O O . GLY A 1 197 ? -14.037 -20.280 36.938 1.00 32.16 197 GLY A O 1
ATOM 1438 N N . TRP A 1 198 ? -12.834 -18.500 36.263 1.00 31.56 198 TRP A N 1
ATOM 1439 C CA . TRP A 1 198 ? -11.870 -19.225 35.450 1.00 31.56 198 TRP A CA 1
ATOM 1440 C C . TRP A 1 198 ? -10.569 -19.328 36.250 1.00 31.56 198 TRP A C 1
ATOM 1442 O O . TRP A 1 198 ? -9.928 -18.321 36.545 1.00 31.56 198 TRP A O 1
ATOM 1452 N N . ARG A 1 199 ? -10.211 -20.550 36.663 1.00 36.91 199 ARG A N 1
ATOM 1453 C CA . ARG A 1 199 ? -8.883 -20.873 37.201 1.00 36.91 199 ARG A CA 1
ATOM 1454 C C . ARG A 1 199 ? -7.967 -21.204 36.026 1.00 36.91 199 ARG A C 1
ATOM 1456 O O . ARG A 1 199 ? -8.234 -22.164 35.309 1.00 36.91 199 ARG A O 1
ATOM 1463 N N . LEU A 1 200 ? -6.881 -20.449 35.874 1.00 38.19 200 LEU A N 1
ATOM 1464 C CA . LEU A 1 200 ? -5.727 -20.874 35.086 1.00 38.19 200 LEU A CA 1
ATOM 1465 C C . LEU A 1 200 ? -5.050 -22.060 35.790 1.00 38.19 200 LEU A C 1
ATOM 1467 O O . LEU A 1 200 ? -4.795 -22.005 36.997 1.00 38.19 200 LEU A O 1
ATOM 1471 N N . ARG A 1 201 ? -4.770 -23.128 35.040 1.00 46.44 201 ARG A N 1
ATOM 1472 C CA . ARG A 1 201 ? -3.787 -24.145 35.430 1.00 46.44 201 ARG A CA 1
ATOM 1473 C C . ARG A 1 201 ? -2.421 -23.707 34.899 1.00 46.44 201 ARG A C 1
ATOM 1475 O O . ARG A 1 201 ? -2.351 -23.086 33.842 1.00 46.44 201 ARG A O 1
ATOM 1482 N N . ARG A 1 202 ? -1.415 -23.946 35.738 1.00 55.12 202 ARG A N 1
ATOM 1483 C CA . ARG A 1 202 ? 0.002 -23.629 35.542 1.00 55.12 202 ARG A CA 1
ATOM 1484 C C . ARG A 1 202 ? 0.606 -24.442 34.409 1.00 55.12 202 ARG A C 1
ATOM 1486 O O . ARG A 1 202 ? 0.095 -25.563 34.197 1.00 55.12 202 ARG A O 1
#

Sequence (202 aa):
MGEAARQIRAAVPLPTIIFPEGSGSLTSGAHAVLFMSMLNSRNLGLVIRTQARAAPVVRRLGLEPIPMGYLVIAPGMRVGEVGEADLVGREEHERAQGYALAAEMLGMRFVYLEAGSGAPAPVPEAMVRAVRSVLTVPLVVGGGIRSGPEAARLLAAGAPGPGHRNDHGGGGDRVRGSDRSLRRSSMPGKVRPRRSGWRLRR

Organism: NCBI:txid410659

Secondary structure (DSSP, 8-state):
-HHHHHHHHHH-SSPPEE--SSGGG--TTSSEEEEEEETTBS-HIIIIIHHHHHHHHHHHHTPEEEEEEEEEBTT-HHHHHHTTB-PBPTT-HHHHHHHHHHHHHTT-SEEEEE--TT-SS-S-HHHHHHHHHH-SS-EEEESS--SHHHHHHHHHHTSPPTT------SS-SSSSSSSSS-S--------PPPP---PPP-

Radius of gyration: 21.57 Å; chains: 1; bounding box: 55×46×61 Å

InterPro domains:
  IPR008205 Geranylgeranylglyceryl phosphate synthase/Heptaprenylglyceryl phosphate synthase [PF01884] (3-157)
  IPR008205 Geranylgeranylglyceryl phosphate synthase/Heptaprenylglyceryl phosphate synthase [TIGR01768] (7-159)
  IPR038597 GGGP/HepGP synthase superfamily [G3DSA:3.20.20.390] (1-161)